Protein AF-G0P1U3-F1 (afdb_monomer_lite)

Radius of gyration: 68.04 Å; chains: 1; bounding box: 128×54×187 Å

Sequence (282 aa):
MSCINCSKKRPCCFKSCTLDKSNVLKEYITNRLEQNERLQEELIMIIDPVESLKLQITEKEDRLIKLRLAIQETKQRKIIKTKEVEKLNSIIKFPVQSKDVFLSQSEYLKNLTEKMEEKKKQLRIVEETLATTRMECFQQVFRIFPIKIHFVTEPNSFEDWVIVNDTDQQQQEQITIRNSRTSENPFTNFKEELAAFSHTFQLVKILIMIFNFSPPKRLPSLRELCIGNGKMTKDSLWINLCDTVIHLCAHVGMPMDKLENSSPYKNLIEMTTFLGSDPANF

pLDDT: mean 73.82, std 17.85, range [34.31, 96.69]

Secondary structure (DSSP, 8-state):
---TTS--SS----HHHHHHHHHHHHHHHHHHHHHHHHHHHHHHHHHHHHHHHHHHHHHHHHHHHHHHHHHHHHHHHHHHHHHHHHHHHHH----THHHHHHHHHHHHHHHHHHHHHHHHHHHHHHHHHHHHHHHHHHHHHHHHS-EEEEE-SS----TTEEES-----SS-EEEEEE----S--S-TTS-HHHHHHHHHHHHHHHHHHHHT---SS-PPPHHHHHS------HHHHHHHHHHHHHHHHHHTT--GGG--SS-HHHHHHHHHHHHHH-GGG-

Foldseek 3Di:
DDDPPDPDPDDDPPPVVVVVVVVVVVVVVVVVVVVVVVVVVVVVVVVVVVVVVVVVVVVVVVVVVVVVVVVVVVVVVVVVVVVVVVVVVVVPPPPPVPVVVVVVVVVVVVVVVVVVVVVVVVVVVVVLVLLVVLLVLLVVLCVQWPKDWDFPPDPDDPVQWQWQDPDPDPGDTTITTGNNDPDDDPPPPPPSNVSVVLSLLVSLVSLCVSLVNDFPDDQDDVVCVVPPPDPDDPVNNQQSLLSRLLVSLVSLPNDNVLRDSNCSSSSVVVSCCVCVVDSVSD

Organism: Caenorhabditis brenneri (NCBI:txid135651)

Structure (mmCIF, N/CA/C/O backbone):
data_AF-G0P1U3-F1
#
_entry.id   AF-G0P1U3-F1
#
loop_
_atom_site.group_PDB
_atom_site.id
_atom_site.type_symbol
_atom_site.label_atom_id
_atom_site.label_alt_id
_atom_site.label_comp_id
_atom_site.label_asym_id
_atom_site.label_entity_id
_atom_site.label_seq_id
_atom_site.pdbx_PDB_ins_code
_atom_site.Cartn_x
_atom_site.Cartn_y
_atom_site.Cartn_z
_atom_site.occupancy
_atom_site.B_iso_or_equiv
_atom_site.auth_seq_id
_atom_site.auth_comp_id
_atom_site.auth_asym_id
_atom_site.auth_atom_id
_atom_site.pdbx_PDB_model_num
ATOM 1 N N . MET A 1 1 ? -77.632 -13.325 120.000 1.00 46.16 1 MET A N 1
ATOM 2 C CA . MET A 1 1 ? -78.531 -14.380 119.486 1.00 46.16 1 MET A CA 1
ATOM 3 C C . MET A 1 1 ? -78.395 -15.624 120.356 1.00 46.16 1 MET A C 1
ATOM 5 O O . MET A 1 1 ? -77.272 -16.024 120.643 1.00 46.16 1 MET A O 1
ATOM 9 N N . SER A 1 2 ? -79.512 -16.160 120.850 1.00 42.84 2 SER A N 1
ATOM 10 C CA . SER A 1 2 ? -79.607 -17.338 121.730 1.00 42.84 2 SER A CA 1
ATOM 11 C C . SER A 1 2 ? -79.656 -18.644 120.929 1.00 42.84 2 SER A C 1
ATOM 13 O O . SER A 1 2 ? -80.229 -18.677 119.846 1.00 42.84 2 SER A O 1
ATOM 15 N N . CYS A 1 3 ? -79.057 -19.716 121.459 1.00 46.31 3 CYS A N 1
ATOM 16 C CA . CYS A 1 3 ? -79.110 -21.055 120.865 1.00 46.31 3 CYS A CA 1
ATOM 17 C C . CYS A 1 3 ? -80.533 -21.632 120.960 1.00 46.31 3 CYS A C 1
ATOM 19 O O . CYS A 1 3 ? -81.113 -21.627 122.045 1.00 46.31 3 CYS A O 1
ATOM 21 N N . ILE A 1 4 ? -81.067 -22.149 119.849 1.00 54.75 4 ILE A N 1
ATOM 22 C CA . ILE A 1 4 ? -82.444 -22.666 119.744 1.00 54.75 4 ILE A CA 1
ATOM 23 C C . ILE A 1 4 ? -82.662 -23.941 120.584 1.00 54.75 4 ILE A C 1
ATOM 25 O O . ILE A 1 4 ? -83.787 -24.210 120.982 1.00 54.75 4 ILE A O 1
ATOM 29 N N . ASN A 1 5 ? -81.603 -24.675 120.952 1.00 53.25 5 ASN A N 1
ATOM 30 C CA . ASN A 1 5 ? -81.723 -25.935 121.702 1.00 53.25 5 ASN A CA 1
ATOM 31 C C . ASN A 1 5 ? -81.405 -25.841 123.207 1.00 53.25 5 ASN A C 1
ATOM 33 O O . ASN A 1 5 ? -81.606 -26.810 123.937 1.00 53.25 5 ASN A O 1
ATOM 37 N N . CYS A 1 6 ? -80.885 -24.713 123.706 1.00 57.72 6 CYS A N 1
ATOM 38 C CA . CYS A 1 6 ? -80.574 -24.551 125.132 1.00 57.72 6 CYS A CA 1
ATOM 39 C C . CYS A 1 6 ? -80.766 -23.086 125.548 1.00 57.72 6 CYS A C 1
ATOM 41 O O . CYS A 1 6 ? -79.898 -22.240 125.324 1.00 57.72 6 CYS A O 1
ATOM 43 N N . SER A 1 7 ? -81.899 -22.781 126.169 1.00 53.78 7 SER A N 1
ATOM 44 C CA . SER A 1 7 ? -82.360 -21.437 126.540 1.00 53.78 7 SER A CA 1
ATOM 45 C C . SER A 1 7 ? -81.557 -20.787 127.691 1.00 53.78 7 SER A C 1
ATOM 47 O O . SER A 1 7 ? -82.121 -20.447 128.728 1.00 53.78 7 SER A O 1
ATOM 49 N N . LYS A 1 8 ? -80.232 -20.600 127.563 1.00 48.59 8 LYS A N 1
ATOM 50 C CA . LYS A 1 8 ? -79.404 -19.828 128.523 1.00 48.59 8 LYS A CA 1
ATOM 51 C C . LYS A 1 8 ? -78.476 -18.817 127.825 1.00 48.59 8 LYS A C 1
ATOM 53 O O . LYS A 1 8 ? -77.863 -19.112 126.806 1.00 48.59 8 LYS A O 1
ATOM 58 N N . LYS A 1 9 ? -78.348 -17.612 128.410 1.00 50.44 9 LYS A N 1
ATOM 59 C CA . LYS A 1 9 ? -77.576 -16.438 127.918 1.00 50.44 9 LYS A CA 1
ATOM 60 C C . LYS A 1 9 ? -76.054 -16.471 128.237 1.00 50.44 9 LYS A C 1
ATOM 62 O O . LYS A 1 9 ? -75.449 -15.427 128.453 1.00 50.44 9 LYS A O 1
ATOM 67 N N . ARG A 1 10 ? -75.409 -17.644 128.278 1.00 53.06 10 ARG A N 1
ATOM 68 C CA . ARG A 1 10 ? -73.938 -17.812 128.447 1.00 53.06 10 ARG A CA 1
ATOM 69 C C . ARG A 1 10 ? -73.415 -18.882 127.464 1.00 53.06 10 ARG A C 1
ATOM 71 O O . ARG A 1 10 ? -74.249 -19.641 126.973 1.00 53.06 10 ARG A O 1
ATOM 78 N N . PRO A 1 11 ? -72.108 -18.930 127.108 1.00 50.22 11 PRO A N 1
ATOM 79 C CA . PRO A 1 11 ? -71.631 -19.733 125.977 1.00 50.22 11 PRO A CA 1
ATOM 80 C C . PRO A 1 11 ? -71.963 -21.217 126.179 1.00 50.22 11 PRO A C 1
ATOM 82 O O . PRO A 1 11 ? -71.577 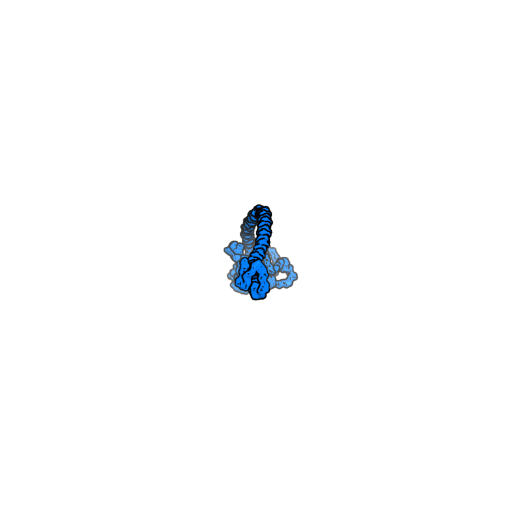-21.825 127.171 1.00 50.22 11 PRO A O 1
ATOM 85 N N . CYS A 1 12 ? -72.753 -21.767 125.257 1.00 52.31 12 CYS A N 1
ATOM 86 C CA . CYS A 1 12 ? -73.246 -23.139 125.303 1.00 52.31 12 CYS A CA 1
ATOM 87 C C . CYS A 1 12 ? -72.185 -24.104 124.749 1.00 52.31 12 CYS A C 1
ATOM 89 O O . CYS A 1 12 ? -71.719 -23.918 123.626 1.00 52.31 12 CYS A O 1
ATOM 91 N N . CYS A 1 13 ? -71.838 -25.136 125.526 1.00 50.94 13 CYS A N 1
ATOM 92 C CA . CYS A 1 13 ? -70.807 -26.138 125.217 1.00 50.94 13 CYS A CA 1
ATOM 93 C C . CYS A 1 13 ? -71.383 -27.469 124.681 1.00 50.94 13 CYS A C 1
ATOM 95 O O . CYS A 1 13 ? -70.746 -28.514 124.808 1.00 50.94 13 CYS A O 1
ATOM 97 N N . PHE A 1 14 ? -72.601 -27.471 124.124 1.00 51.59 14 PHE A N 1
ATOM 98 C CA . PHE A 1 14 ? -73.197 -28.676 123.529 1.00 51.59 14 PHE A CA 1
ATOM 99 C C . PHE A 1 14 ? -72.419 -29.090 122.268 1.00 51.59 14 PHE A C 1
ATOM 101 O O . PHE A 1 14 ? -72.345 -28.307 121.322 1.00 51.59 14 PHE A O 1
ATOM 108 N N . LYS A 1 15 ? -71.877 -30.320 122.240 1.00 51.03 15 LYS A N 1
ATOM 109 C CA . LYS A 1 15 ? -71.014 -30.843 121.155 1.00 51.03 15 LYS A CA 1
ATOM 110 C C . LYS A 1 15 ? -71.609 -30.697 119.749 1.00 51.03 15 LYS A C 1
ATOM 112 O O . LYS A 1 15 ? -70.869 -30.409 118.820 1.00 51.03 15 LYS A O 1
ATOM 117 N N . SER A 1 16 ? -72.921 -30.872 119.586 1.00 53.56 16 SER A N 1
ATOM 118 C CA . SER A 1 16 ? -73.605 -30.704 118.295 1.00 53.56 16 SER A CA 1
ATOM 119 C C . SER A 1 16 ? -73.640 -29.242 117.834 1.00 53.56 16 SER A C 1
ATOM 121 O O . SER A 1 16 ? -73.383 -28.947 116.675 1.00 53.56 16 SER A O 1
ATOM 123 N N . CYS A 1 17 ? -73.850 -28.302 118.757 1.00 53.50 17 CYS A N 1
ATOM 124 C CA . CYS A 1 17 ? -73.957 -26.875 118.451 1.00 53.50 17 CYS A CA 1
ATOM 125 C C . CYS A 1 17 ? -72.588 -26.205 118.192 1.00 53.50 17 CYS A C 1
ATOM 127 O O . CYS A 1 17 ? -72.507 -25.184 117.506 1.00 53.50 17 CYS A O 1
ATOM 129 N N . THR A 1 18 ? -71.496 -26.771 118.721 1.00 54.69 18 THR A N 1
ATOM 130 C CA . THR A 1 18 ? -70.117 -26.401 118.359 1.00 54.69 18 THR A CA 1
ATOM 131 C C . THR A 1 18 ? -69.637 -27.071 117.069 1.00 54.69 18 THR A C 1
ATOM 133 O O . THR A 1 18 ? -68.873 -26.442 116.336 1.00 54.69 18 THR A O 1
ATOM 136 N N . LEU A 1 19 ? -70.107 -28.285 116.746 1.00 57.34 19 LEU A N 1
ATOM 137 C CA . LEU A 1 19 ? -69.823 -28.944 115.463 1.00 57.34 19 LEU A CA 1
ATOM 138 C C . LEU A 1 19 ? -70.424 -28.180 114.277 1.00 57.34 19 LEU A C 1
ATOM 140 O O . LEU A 1 19 ? -69.707 -27.916 113.318 1.00 57.34 19 LEU A O 1
ATOM 144 N N . ASP A 1 20 ? -71.689 -27.758 114.364 1.00 61.03 20 ASP A N 1
ATOM 145 C CA . ASP A 1 20 ? -72.353 -27.031 113.270 1.00 61.03 20 ASP A CA 1
ATOM 146 C C . ASP A 1 20 ? -71.672 -25.686 112.981 1.00 61.03 20 ASP A C 1
ATOM 148 O O . ASP A 1 20 ? -71.410 -25.345 111.830 1.00 61.03 20 ASP A O 1
ATOM 152 N N . LYS A 1 21 ? -71.267 -24.948 114.025 1.00 64.00 21 LYS A N 1
ATOM 153 C CA . LYS A 1 21 ? -70.462 -23.725 113.859 1.00 64.00 21 LYS A CA 1
ATOM 154 C C . LYS A 1 21 ? -69.080 -24.006 113.271 1.00 64.00 21 LYS A C 1
ATOM 156 O O . LYS A 1 21 ? -68.586 -23.197 112.493 1.00 64.00 21 LYS A O 1
ATOM 161 N N . SER A 1 22 ? -68.452 -25.126 113.636 1.00 68.56 22 SER A N 1
ATOM 162 C CA . SER A 1 22 ? -67.159 -25.531 113.076 1.00 68.56 22 SER A CA 1
ATOM 163 C C . SER A 1 22 ? -67.270 -25.919 111.602 1.00 68.56 22 SER A C 1
ATOM 165 O O . SER A 1 22 ? -66.371 -25.585 110.836 1.00 68.56 22 SER A O 1
ATOM 167 N N . ASN A 1 23 ? -68.355 -26.579 111.198 1.00 74.44 23 ASN A N 1
ATOM 168 C CA . ASN A 1 23 ? -68.591 -26.983 109.814 1.00 74.44 23 ASN A CA 1
ATOM 169 C C . ASN A 1 23 ? -68.892 -25.776 108.916 1.00 74.44 23 ASN A C 1
ATOM 171 O O . ASN A 1 23 ? -68.274 -25.655 107.864 1.00 74.44 23 ASN A O 1
ATOM 175 N N . VAL A 1 24 ? -69.717 -24.827 109.373 1.00 76.31 24 VAL A N 1
ATOM 176 C CA . VAL A 1 24 ? -69.967 -23.564 108.648 1.00 76.31 24 VAL A CA 1
ATOM 177 C C . VAL A 1 24 ? -68.687 -22.732 108.508 1.00 76.31 24 VAL A C 1
ATOM 179 O O . VAL A 1 24 ? -68.431 -22.150 107.457 1.00 76.31 24 VAL A O 1
ATOM 182 N N . LEU A 1 25 ? -67.845 -22.688 109.549 1.00 76.44 25 LEU A N 1
ATOM 183 C CA . LEU A 1 25 ? -66.555 -21.997 109.474 1.00 76.44 25 LEU A CA 1
ATOM 184 C C . LEU A 1 25 ? -65.611 -22.675 108.470 1.00 76.44 25 LEU A C 1
ATOM 186 O O . LEU A 1 25 ? -64.936 -21.981 107.717 1.00 76.44 25 LEU A O 1
ATOM 190 N N . LYS A 1 26 ? -65.571 -24.015 108.442 1.00 82.69 26 LYS A N 1
ATOM 191 C CA . LYS A 1 26 ? -64.787 -24.775 107.459 1.00 82.69 26 LYS A CA 1
ATOM 192 C C . LYS A 1 26 ? -65.257 -24.489 106.038 1.00 82.69 26 LYS A C 1
ATOM 194 O O . LYS A 1 26 ? -64.424 -24.166 105.210 1.00 82.69 26 LYS A O 1
ATOM 199 N N . GLU A 1 27 ? -66.560 -24.527 105.783 1.00 83.69 27 GLU A N 1
ATOM 200 C CA . GLU A 1 27 ? -67.134 -24.251 104.462 1.00 83.69 27 GLU A CA 1
ATOM 201 C C . GLU A 1 27 ? -66.855 -22.810 103.999 1.00 83.69 27 GLU A C 1
ATOM 203 O O . GLU A 1 27 ? -66.461 -22.592 102.856 1.00 83.69 27 GLU A O 1
ATOM 208 N N . TYR A 1 28 ? -66.944 -21.825 104.902 1.00 83.88 28 TYR A N 1
ATOM 209 C CA . TYR A 1 28 ? -66.538 -20.443 104.616 1.00 83.88 28 TYR A CA 1
ATOM 210 C C . TYR A 1 28 ? -65.042 -20.326 104.287 1.00 83.88 28 TYR A C 1
ATOM 212 O O . TYR A 1 28 ? -64.673 -19.617 103.351 1.00 83.88 28 TYR A O 1
ATOM 220 N N . ILE A 1 29 ? -64.179 -21.014 105.045 1.00 86.12 29 ILE A N 1
ATOM 221 C CA . ILE A 1 29 ? -62.732 -21.042 104.792 1.00 86.12 29 ILE A CA 1
ATOM 222 C C . ILE A 1 29 ? -62.444 -21.694 103.436 1.00 86.12 29 ILE A C 1
ATOM 224 O O . ILE A 1 29 ? -61.687 -21.125 102.658 1.00 86.12 29 ILE A O 1
ATOM 228 N N . THR A 1 30 ? -63.070 -22.830 103.122 1.00 88.50 30 THR A N 1
ATOM 229 C CA . THR A 1 30 ? -62.905 -23.522 101.837 1.00 88.50 30 THR A CA 1
ATOM 230 C C . THR A 1 30 ? -63.339 -22.638 100.673 1.00 88.50 30 THR A C 1
ATOM 232 O O . THR A 1 30 ? -62.566 -22.435 99.746 1.00 88.50 30 THR A O 1
ATOM 235 N N . ASN A 1 31 ? -64.512 -22.008 100.760 1.00 89.25 31 ASN A N 1
ATOM 236 C CA . ASN A 1 31 ? -65.004 -21.117 99.708 1.00 89.25 31 ASN A CA 1
ATOM 237 C C . ASN A 1 31 ? -64.096 -19.878 99.531 1.00 89.25 31 ASN A C 1
ATOM 239 O O . ASN A 1 31 ? -63.848 -19.424 98.417 1.00 89.25 31 ASN A O 1
ATOM 243 N N . ARG A 1 32 ? -63.519 -19.352 100.623 1.00 90.06 32 ARG A N 1
ATOM 244 C CA . ARG A 1 32 ? -62.502 -18.286 100.563 1.00 90.06 32 ARG A CA 1
ATOM 245 C C . ARG A 1 32 ? -61.200 -18.736 99.902 1.00 90.06 32 ARG A C 1
ATOM 247 O O . ARG A 1 32 ? -60.593 -17.932 99.200 1.00 90.06 32 ARG A O 1
ATOM 254 N N . LEU A 1 33 ? -60.761 -19.969 100.147 1.00 91.19 33 LEU A N 1
ATOM 255 C CA . LEU A 1 33 ? -59.570 -20.533 99.511 1.00 91.19 33 LEU A CA 1
ATOM 256 C C . LEU A 1 33 ? -59.800 -20.727 98.010 1.00 91.19 33 LEU A C 1
ATOM 258 O O . LEU A 1 33 ? -59.004 -20.227 97.225 1.00 91.19 33 LEU A O 1
ATOM 262 N N . GLU A 1 34 ? -60.934 -21.309 97.619 1.00 91.69 34 GLU A N 1
ATOM 263 C CA . GLU A 1 34 ? -61.310 -21.480 96.208 1.00 91.69 34 GLU A CA 1
ATOM 264 C C . GLU A 1 34 ? -61.425 -20.135 95.471 1.00 91.69 34 GLU A C 1
ATOM 266 O O . GLU A 1 34 ? -60.982 -20.002 94.332 1.00 91.69 34 GLU A O 1
ATOM 271 N N . GLN A 1 35 ? -61.986 -19.102 96.112 1.00 91.62 35 GLN A N 1
ATOM 272 C CA . GLN A 1 35 ? -62.021 -17.754 95.534 1.00 91.62 35 GLN A CA 1
ATOM 273 C C . GLN A 1 35 ? -60.625 -17.145 95.372 1.00 91.62 35 GLN A C 1
ATOM 275 O O . GLN A 1 35 ? -60.363 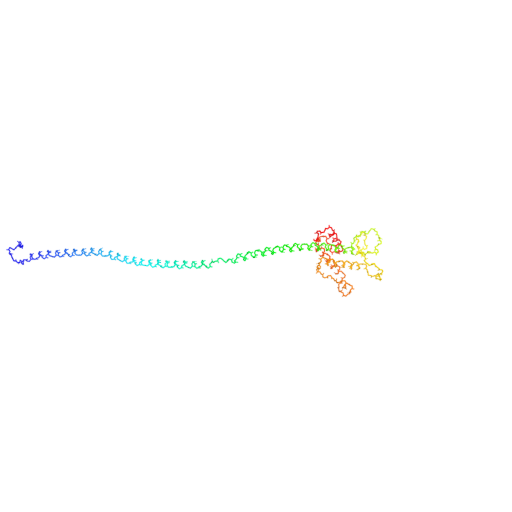-16.494 94.363 1.00 91.62 35 GLN A O 1
ATOM 280 N N . ASN A 1 36 ? -59.730 -17.340 96.343 1.00 91.56 36 ASN A N 1
ATOM 281 C CA . ASN A 1 36 ? -58.357 -16.848 96.244 1.00 91.56 36 ASN A CA 1
ATOM 282 C C . ASN A 1 36 ? -57.573 -17.566 95.137 1.00 91.56 36 ASN A C 1
ATOM 284 O O . ASN A 1 36 ? -56.819 -16.904 94.431 1.00 91.56 36 ASN A O 1
ATOM 288 N N . GLU A 1 37 ? -57.767 -18.875 94.960 1.00 92.62 37 GLU A N 1
ATOM 289 C CA . GLU A 1 37 ? -57.151 -19.645 93.870 1.00 92.62 37 GLU A CA 1
ATOM 290 C C . GLU A 1 37 ? -57.632 -19.152 92.500 1.00 92.62 37 GLU A C 1
ATOM 292 O O . GLU A 1 37 ? -56.809 -18.840 91.643 1.00 92.62 37 GLU A O 1
ATOM 297 N N . ARG A 1 38 ? -58.945 -18.941 92.317 1.00 92.44 38 ARG A N 1
ATOM 298 C CA . ARG A 1 38 ? -59.484 -18.365 91.068 1.00 92.44 38 ARG A CA 1
ATOM 299 C C . ARG A 1 38 ? -58.920 -16.977 90.773 1.00 92.44 38 ARG A C 1
ATOM 301 O O . ARG A 1 38 ? -58.538 -16.695 89.644 1.00 92.44 38 ARG A O 1
ATOM 308 N N . LEU A 1 39 ? -58.839 -16.111 91.785 1.00 91.94 39 LEU A N 1
ATOM 309 C CA . LEU A 1 39 ? -58.255 -14.775 91.624 1.00 91.94 39 LEU A CA 1
ATOM 310 C C . LEU A 1 39 ? -56.755 -14.836 91.303 1.00 91.94 39 LEU A C 1
ATOM 312 O O . LEU A 1 39 ? -56.257 -13.992 90.561 1.00 91.94 39 LEU A O 1
ATOM 316 N N . GLN A 1 40 ? -56.026 -15.818 91.840 1.00 91.56 40 GLN A N 1
ATOM 317 C CA . GLN A 1 40 ? -54.629 -16.050 91.472 1.00 91.56 40 GLN A CA 1
ATOM 318 C C . GLN A 1 40 ? -54.497 -16.503 90.017 1.00 91.56 40 GLN A C 1
ATOM 320 O O . GLN A 1 40 ? -53.641 -15.979 89.309 1.00 91.56 40 GLN A O 1
ATOM 325 N N . GLU A 1 41 ? -55.355 -17.408 89.549 1.00 92.06 41 GLU A N 1
ATOM 326 C CA . GLU A 1 41 ? -55.382 -17.832 88.145 1.00 92.06 41 GLU A CA 1
ATOM 327 C C . GLU A 1 41 ? -55.718 -16.666 87.203 1.00 92.06 41 GLU A C 1
ATOM 329 O O . GLU A 1 41 ? -55.031 -16.465 86.203 1.00 92.06 41 GLU A O 1
ATOM 334 N N . GLU A 1 42 ? -56.711 -15.839 87.544 1.00 91.12 42 GLU A N 1
ATOM 335 C CA . GLU A 1 42 ? -57.053 -14.632 86.778 1.00 91.12 42 GLU A CA 1
ATOM 336 C C . GLU A 1 42 ? -55.894 -13.626 86.735 1.00 91.12 42 GLU A C 1
ATOM 338 O O . GLU A 1 42 ? -55.616 -13.047 85.683 1.00 91.12 42 GLU A O 1
ATOM 343 N N . LEU A 1 43 ? -55.176 -13.440 87.849 1.00 91.00 43 LEU A N 1
ATOM 344 C CA . LEU A 1 43 ? -53.981 -12.595 87.887 1.00 91.00 43 LEU A CA 1
ATOM 345 C C . LEU A 1 43 ? -52.867 -13.145 86.993 1.00 91.00 43 LEU A C 1
ATOM 347 O O . LEU A 1 43 ? -52.262 -12.372 86.251 1.00 91.00 43 LEU A O 1
ATOM 351 N N . ILE A 1 44 ? -52.617 -14.456 87.015 1.00 91.81 44 ILE A N 1
ATOM 352 C CA . ILE A 1 44 ? -51.613 -15.101 86.156 1.00 91.81 44 ILE A CA 1
ATOM 353 C C . ILE A 1 44 ? -51.981 -14.923 84.677 1.00 91.81 44 ILE A C 1
ATOM 355 O O . ILE A 1 44 ? -51.137 -14.508 83.883 1.00 91.81 44 ILE A O 1
ATOM 359 N N . MET A 1 45 ? -53.258 -15.107 84.318 1.00 89.62 45 MET A N 1
ATOM 360 C CA . MET A 1 45 ? -53.738 -14.887 82.947 1.00 89.62 45 MET A CA 1
ATOM 361 C C . MET A 1 45 ? -53.542 -13.448 82.448 1.00 89.62 45 MET A C 1
ATOM 363 O O . MET A 1 45 ? -53.499 -13.228 81.238 1.00 89.62 45 MET A O 1
ATOM 367 N N . ILE A 1 46 ? -53.425 -12.465 83.344 1.00 91.94 46 ILE A N 1
ATOM 368 C CA . ILE A 1 46 ? -53.141 -11.067 82.991 1.00 91.94 46 ILE A CA 1
ATOM 369 C C . ILE A 1 46 ? -51.632 -10.791 82.971 1.00 91.94 46 ILE A C 1
ATOM 371 O O . ILE A 1 46 ? -51.158 -10.042 82.114 1.00 91.94 46 ILE A O 1
ATOM 375 N N . ILE A 1 47 ? -50.868 -11.376 83.895 1.00 93.00 47 ILE A N 1
ATOM 376 C CA . ILE A 1 47 ? -49.426 -11.138 84.028 1.00 93.00 47 ILE A CA 1
ATOM 377 C C . ILE A 1 47 ? -48.660 -11.702 82.826 1.00 93.00 47 ILE A C 1
ATOM 379 O O . ILE A 1 47 ? -47.876 -10.961 82.229 1.00 93.00 47 ILE A O 1
ATOM 383 N N . ASP A 1 48 ? -48.931 -12.941 82.408 1.00 90.19 48 ASP A N 1
ATOM 384 C CA . ASP A 1 48 ? -48.167 -13.600 81.337 1.00 90.19 48 ASP A CA 1
ATOM 385 C C . ASP A 1 48 ? -48.227 -12.835 79.993 1.00 90.19 48 ASP A C 1
ATOM 387 O O . ASP A 1 48 ? -47.175 -12.579 79.388 1.00 90.19 48 ASP A O 1
ATOM 391 N N . PRO A 1 49 ? -49.403 -12.370 79.510 1.00 93.88 49 PRO A N 1
ATOM 392 C CA . PRO A 1 49 ? -49.469 -11.535 78.312 1.00 93.88 49 PRO A CA 1
ATOM 393 C C . PRO A 1 49 ? -48.755 -10.192 78.477 1.00 93.88 49 PRO A C 1
ATOM 395 O O . PRO A 1 49 ? -48.147 -9.702 77.525 1.00 93.88 49 PRO A O 1
ATOM 398 N N . VAL A 1 50 ? -48.807 -9.584 79.667 1.00 94.06 50 VAL A N 1
ATOM 399 C CA . VAL A 1 50 ? -48.145 -8.299 79.937 1.00 94.06 50 VAL A CA 1
ATOM 400 C C . VAL A 1 50 ? -46.625 -8.454 79.921 1.00 94.06 50 VAL A C 1
ATOM 402 O O . VAL A 1 50 ? -45.935 -7.607 79.352 1.00 94.06 50 VAL A O 1
ATOM 405 N N . GLU A 1 51 ? -46.086 -9.525 80.498 1.00 92.50 51 GLU A N 1
ATOM 406 C CA . GLU A 1 51 ? -44.653 -9.823 80.447 1.00 92.50 51 GLU A CA 1
ATOM 407 C C . GLU A 1 51 ? -44.190 -10.150 79.023 1.00 92.50 51 GLU A C 1
ATOM 409 O O . GLU A 1 51 ? -43.172 -9.617 78.570 1.00 92.50 51 GLU A O 1
ATOM 414 N N . SER A 1 52 ? -44.985 -10.915 78.267 1.00 94.25 52 SER A N 1
ATOM 415 C CA . SER A 1 52 ? -44.731 -11.167 76.844 1.00 94.25 52 SER A CA 1
ATOM 416 C C . SER A 1 52 ? -44.706 -9.871 76.024 1.00 94.25 52 SER A C 1
ATOM 418 O O . SER A 1 52 ? -43.797 -9.654 75.218 1.00 94.25 52 SER A O 1
ATOM 420 N N . LEU A 1 53 ? -45.661 -8.963 76.256 1.00 94.38 53 LEU A N 1
ATOM 421 C CA . LEU A 1 53 ? -45.704 -7.659 75.591 1.00 94.38 53 LEU A CA 1
ATOM 422 C C . LEU A 1 53 ? -44.503 -6.785 75.963 1.00 94.38 53 LEU A C 1
ATOM 424 O O . LEU A 1 53 ? -43.933 -6.145 75.081 1.00 94.38 53 LEU A O 1
ATOM 428 N N . LYS A 1 54 ? -44.075 -6.777 77.232 1.00 95.25 54 LYS A N 1
ATOM 42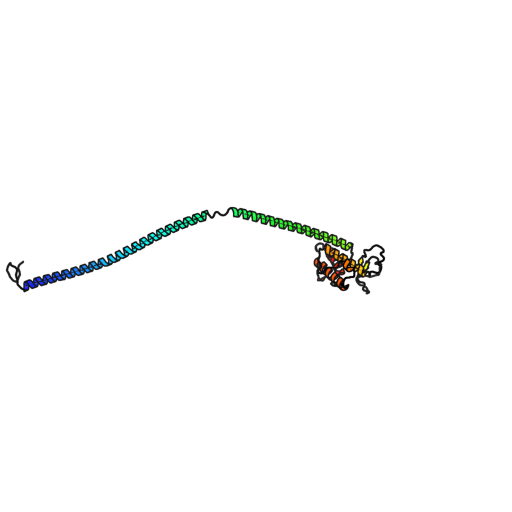9 C CA . LYS A 1 54 ? -42.861 -6.060 77.658 1.00 95.25 54 LYS A CA 1
ATOM 430 C C . LYS A 1 54 ? -41.626 -6.563 76.914 1.00 95.25 54 LYS A C 1
ATOM 432 O O . LYS A 1 54 ? -40.864 -5.744 76.404 1.00 95.25 54 LYS A O 1
ATOM 437 N N . LEU A 1 55 ? -41.463 -7.882 76.791 1.00 95.19 55 LEU A N 1
ATOM 438 C CA . LEU A 1 55 ? -40.350 -8.467 76.043 1.00 95.19 55 LEU A CA 1
ATOM 439 C C . LEU A 1 55 ? -40.384 -8.026 74.570 1.00 95.19 55 LEU A C 1
ATOM 441 O O . LEU A 1 55 ? -39.386 -7.541 74.036 1.00 95.19 55 LEU A O 1
ATOM 445 N N . GLN A 1 56 ? -41.552 -8.090 73.927 1.00 95.06 56 GLN A N 1
ATOM 446 C CA . GLN A 1 56 ? -41.709 -7.632 72.545 1.00 95.06 56 GLN A CA 1
ATOM 447 C C . GLN A 1 56 ? -41.398 -6.140 72.380 1.00 95.06 56 GLN A C 1
ATOM 449 O O . GLN A 1 56 ? -40.762 -5.761 71.397 1.00 95.06 56 GLN A O 1
ATOM 454 N N . ILE A 1 57 ? -41.809 -5.293 73.328 1.00 95.75 57 ILE A N 1
ATOM 455 C CA . ILE A 1 57 ? -41.479 -3.863 73.322 1.00 95.75 57 ILE A CA 1
ATOM 456 C C . ILE A 1 57 ? -39.961 -3.682 73.379 1.00 95.75 57 ILE A C 1
ATOM 458 O O . ILE A 1 57 ? -39.414 -3.009 72.507 1.00 95.75 57 ILE A O 1
ATOM 462 N N . THR A 1 58 ? -39.272 -4.354 74.306 1.00 95.50 58 THR A N 1
ATOM 463 C CA . THR A 1 58 ? -37.807 -4.248 74.418 1.00 95.50 58 THR A CA 1
ATOM 464 C C . THR A 1 58 ? -37.082 -4.710 73.151 1.00 95.50 58 THR A C 1
ATOM 466 O O . THR A 1 58 ? -36.196 -4.017 72.654 1.00 95.50 58 THR A O 1
ATOM 469 N N . GLU A 1 59 ? -37.516 -5.812 72.526 1.00 95.94 59 GLU A N 1
ATOM 470 C CA . GLU A 1 59 ? -36.941 -6.256 71.253 1.00 95.94 59 GLU A CA 1
ATOM 471 C C . GLU A 1 59 ? -37.155 -5.242 70.122 1.00 95.94 59 GLU A C 1
ATOM 473 O O . GLU A 1 59 ? -36.300 -5.072 69.245 1.00 95.94 59 GLU A O 1
ATOM 478 N N . LYS A 1 60 ? -38.3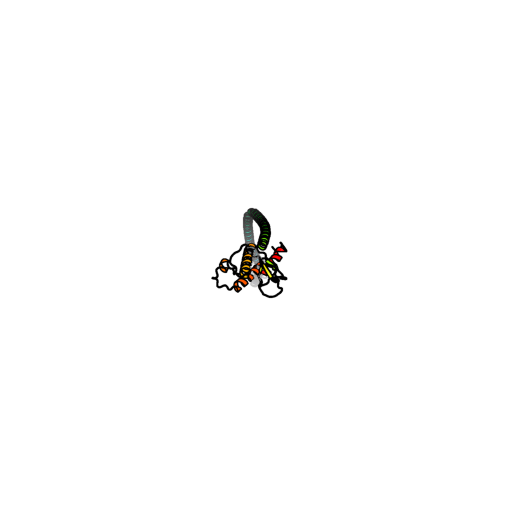24 -4.597 70.086 1.00 96.06 60 LYS A N 1
ATOM 479 C CA . LYS A 1 60 ? -38.647 -3.593 69.067 1.00 96.06 60 LYS A CA 1
ATOM 480 C C . LYS A 1 60 ? -37.841 -2.316 69.284 1.00 96.06 60 LYS A C 1
ATOM 482 O O . LYS A 1 60 ? -37.379 -1.746 68.296 1.00 96.06 60 LYS A O 1
ATOM 487 N N . GLU A 1 61 ? -37.625 -1.907 70.530 1.00 96.38 61 GLU A N 1
ATOM 488 C CA . GLU A 1 61 ? -36.762 -0.780 70.888 1.00 96.38 61 GLU A CA 1
ATOM 489 C C . GLU A 1 61 ? -35.311 -1.029 70.460 1.00 96.38 61 GLU A C 1
ATOM 491 O O . GLU A 1 61 ? -34.729 -0.195 69.759 1.00 96.38 61 GLU A O 1
ATOM 496 N N . ASP A 1 62 ? -34.767 -2.215 70.739 1.00 96.19 62 ASP A N 1
ATOM 497 C CA . ASP A 1 62 ? -33.421 -2.604 70.304 1.00 96.19 62 ASP A CA 1
ATOM 498 C C . ASP A 1 62 ? -33.273 -2.596 68.777 1.00 96.19 62 ASP A C 1
ATOM 500 O O . ASP A 1 62 ? -32.290 -2.084 68.223 1.00 96.19 62 ASP A O 1
ATOM 504 N N . ARG A 1 63 ? -34.265 -3.136 68.054 1.00 96.50 63 ARG A N 1
ATOM 505 C CA . ARG A 1 63 ? -34.281 -3.096 66.580 1.00 96.50 63 ARG A CA 1
ATOM 506 C C . ARG A 1 63 ? -34.334 -1.660 66.064 1.00 96.50 63 ARG A C 1
ATOM 508 O O . ARG A 1 63 ? -33.663 -1.335 65.084 1.00 96.50 63 ARG A O 1
ATOM 515 N N . LEU A 1 64 ? -35.101 -0.795 66.720 1.00 96.50 64 LEU A N 1
ATOM 516 C CA . LEU A 1 64 ? -35.243 0.606 66.343 1.00 96.50 64 LEU A CA 1
ATOM 517 C C . LEU A 1 64 ? -33.942 1.392 66.565 1.00 96.50 64 LEU A C 1
ATOM 519 O O . LEU A 1 64 ? -33.564 2.189 65.704 1.00 96.50 64 LEU A O 1
ATOM 523 N N . ILE A 1 65 ? -33.210 1.124 67.649 1.00 96.31 65 ILE A N 1
ATOM 524 C CA . ILE A 1 65 ? -31.876 1.697 67.891 1.00 96.31 65 ILE A CA 1
ATOM 525 C C . ILE A 1 65 ? -30.900 1.270 66.786 1.00 96.31 65 ILE A C 1
ATOM 527 O O . ILE A 1 65 ? -30.245 2.124 66.182 1.00 96.31 65 ILE A O 1
ATOM 531 N N . LYS A 1 66 ? -30.854 -0.026 66.445 1.00 96.25 66 LYS A N 1
ATOM 532 C CA . LYS A 1 66 ? -29.993 -0.545 65.363 1.00 96.25 66 LYS A CA 1
ATOM 533 C C . LYS A 1 66 ? -30.305 0.103 64.011 1.00 96.25 66 LYS A C 1
ATOM 535 O O . LYS A 1 66 ? -29.390 0.494 63.288 1.00 96.25 66 LYS A O 1
ATOM 540 N N . LEU A 1 67 ? -31.587 0.275 63.683 1.00 96.69 67 LEU A N 1
ATOM 541 C CA . LEU A 1 67 ? -32.005 0.948 62.450 1.00 96.69 67 LEU A CA 1
ATOM 542 C C . LEU A 1 67 ? -31.591 2.423 62.423 1.00 96.69 67 LEU A C 1
ATOM 544 O O . LEU A 1 67 ? -31.130 2.910 61.390 1.00 96.69 67 LEU A O 1
ATOM 548 N N . ARG A 1 68 ? -31.704 3.139 63.549 1.00 95.81 68 ARG A N 1
ATOM 549 C CA . ARG A 1 68 ? -31.255 4.538 63.645 1.00 95.81 68 ARG A CA 1
ATOM 550 C C . ARG A 1 68 ? -29.752 4.672 63.397 1.00 95.81 68 ARG A C 1
ATOM 552 O O . ARG A 1 68 ? -29.355 5.556 62.637 1.00 95.81 68 ARG A O 1
ATOM 559 N N . LEU A 1 69 ? -28.941 3.773 63.959 1.00 96.56 69 LEU A N 1
ATOM 560 C CA . LEU A 1 69 ? -27.495 3.739 63.714 1.00 96.56 69 LEU A CA 1
ATOM 561 C C . LEU A 1 69 ? -27.177 3.475 62.233 1.00 96.56 69 LEU A C 1
ATOM 563 O O . LEU A 1 69 ? -26.425 4.235 61.624 1.00 96.56 69 LEU A O 1
ATOM 567 N N . ALA A 1 70 ? -27.828 2.488 61.608 1.00 95.50 70 ALA A N 1
ATOM 568 C CA . ALA A 1 70 ? -27.635 2.188 60.185 1.00 95.50 70 ALA A CA 1
ATOM 569 C C . ALA A 1 70 ? -28.015 3.370 59.263 1.00 95.50 70 ALA A C 1
ATOM 571 O O . ALA A 1 70 ? -27.331 3.659 58.274 1.00 95.50 70 ALA A O 1
ATOM 572 N N . ILE A 1 71 ? -29.083 4.107 59.591 1.00 96.38 71 ILE A N 1
ATOM 573 C CA . ILE A 1 71 ? -29.476 5.325 58.863 1.00 96.38 71 ILE A CA 1
ATOM 574 C C . ILE A 1 71 ? -28.408 6.421 59.003 1.00 96.38 71 ILE A C 1
ATOM 576 O O . ILE A 1 71 ? -28.117 7.139 58.045 1.00 96.38 71 ILE A O 1
ATOM 580 N N . GLN A 1 72 ? -27.808 6.571 60.182 1.00 95.56 72 GLN A N 1
ATOM 581 C CA . GLN A 1 72 ? -26.757 7.562 60.399 1.00 95.56 72 GLN A CA 1
ATOM 582 C C . GLN A 1 72 ? -25.480 7.218 59.620 1.00 95.56 72 GLN A C 1
ATOM 584 O O . GLN A 1 72 ? -24.924 8.090 58.947 1.00 95.56 72 GLN A O 1
ATOM 589 N N . GLU A 1 73 ? -25.063 5.951 59.625 1.00 95.94 73 GLU A N 1
ATOM 590 C CA . GLU A 1 73 ? -23.908 5.490 58.847 1.00 95.94 73 GLU A CA 1
ATOM 591 C C . GLU A 1 73 ? -24.108 5.687 57.340 1.00 95.94 73 GLU A C 1
ATOM 593 O O . GLU A 1 73 ? -23.222 6.181 56.640 1.00 95.94 73 GLU A O 1
ATOM 598 N N . THR A 1 74 ? -25.287 5.341 56.818 1.00 95.12 74 THR A N 1
ATOM 599 C CA . THR A 1 74 ? -25.595 5.512 55.388 1.00 95.12 74 THR A CA 1
ATOM 600 C C . THR A 1 74 ? -25.606 6.984 54.975 1.00 95.12 74 THR A C 1
ATOM 602 O O . THR A 1 74 ? -25.073 7.322 53.914 1.00 95.12 74 THR A O 1
ATOM 605 N N . LYS A 1 75 ? -26.114 7.884 55.829 1.00 96.12 75 LYS A N 1
ATOM 606 C CA . LYS A 1 75 ? -26.018 9.338 55.611 1.00 96.12 75 LYS A CA 1
ATOM 607 C C . LYS A 1 75 ? -24.565 9.813 55.558 1.00 96.12 75 L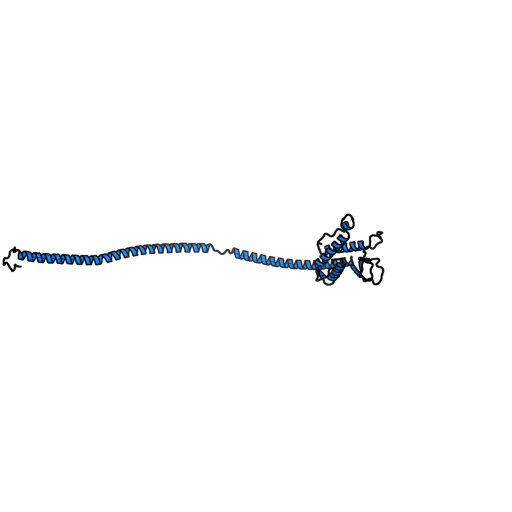YS A C 1
ATOM 609 O O . LYS A 1 75 ? -24.214 10.561 54.647 1.00 96.12 75 LYS A O 1
ATOM 614 N N . GLN A 1 76 ? -23.712 9.356 56.475 1.00 94.81 76 GLN A N 1
ATOM 615 C CA . GLN A 1 76 ? -22.289 9.714 56.473 1.00 94.81 76 GLN A CA 1
ATOM 616 C C . GLN A 1 76 ? -21.568 9.207 55.217 1.00 94.81 76 GLN A C 1
ATOM 618 O O . GLN A 1 76 ? -20.865 9.979 54.565 1.00 94.81 76 GLN A O 1
ATOM 623 N N . ARG A 1 77 ? -21.805 7.952 54.807 1.00 94.44 77 ARG A N 1
ATOM 624 C CA . ARG A 1 77 ? -21.236 7.398 53.563 1.00 94.44 77 ARG A CA 1
ATOM 625 C C . ARG A 1 77 ? -21.666 8.191 52.334 1.00 94.44 77 ARG A C 1
ATOM 627 O O . ARG A 1 77 ? -20.840 8.432 51.456 1.00 94.44 77 ARG A O 1
ATOM 634 N N . LYS A 1 78 ? -22.933 8.619 52.273 1.00 95.31 78 LYS A N 1
ATOM 635 C CA . LYS A 1 78 ? -23.426 9.471 51.183 1.00 95.31 78 LYS A CA 1
ATOM 636 C C . LYS A 1 78 ? -22.631 10.773 51.122 1.00 95.31 78 LYS A C 1
ATOM 638 O O . LYS A 1 78 ? -22.105 11.083 50.066 1.00 95.31 78 LYS A O 1
ATOM 643 N N . ILE A 1 79 ? -22.474 11.473 52.249 1.00 94.88 79 ILE A N 1
ATOM 644 C CA . ILE A 1 79 ? -21.724 12.740 52.319 1.00 94.88 79 ILE A CA 1
ATOM 645 C C . ILE A 1 79 ? -20.275 12.569 51.841 1.00 94.88 79 ILE A C 1
ATOM 647 O O . ILE A 1 79 ? -19.782 13.407 51.089 1.00 94.88 79 ILE A O 1
ATOM 651 N N . ILE A 1 80 ? -19.595 11.493 52.251 1.00 94.19 80 ILE A N 1
ATOM 652 C CA . ILE A 1 80 ? -18.209 11.217 51.836 1.00 94.19 80 ILE A CA 1
ATOM 653 C C . ILE A 1 80 ? -18.130 11.013 50.319 1.00 94.19 80 ILE A C 1
ATOM 655 O O . ILE A 1 80 ? -17.332 11.677 49.659 1.00 94.19 80 ILE A O 1
ATOM 659 N N . LYS A 1 81 ? -19.002 10.167 49.756 1.00 93.94 81 LYS A N 1
ATOM 660 C CA . LYS A 1 81 ? -19.027 9.903 48.310 1.00 93.94 81 LYS A CA 1
ATOM 661 C C . LYS A 1 81 ? -19.340 11.153 47.492 1.00 93.94 81 LYS A C 1
ATOM 663 O O . LYS A 1 81 ? -18.715 11.364 46.459 1.00 93.94 81 LYS A O 1
ATOM 668 N N . THR A 1 82 ? -20.262 12.007 47.947 1.00 93.56 82 THR A N 1
ATOM 669 C CA . THR A 1 82 ? -20.562 13.260 47.235 1.00 93.56 82 THR A CA 1
ATOM 670 C C . THR A 1 82 ? -19.331 14.166 47.170 1.00 93.56 82 THR A C 1
ATOM 672 O O . THR A 1 82 ? -19.009 14.680 46.103 1.00 93.56 82 THR A O 1
ATOM 675 N N . LYS A 1 83 ? -18.580 14.288 48.275 1.00 92.19 83 LYS A N 1
ATOM 676 C CA . LYS A 1 83 ? -17.334 15.073 48.314 1.00 92.19 83 LYS A CA 1
ATOM 677 C C . LYS A 1 83 ? -16.243 14.502 47.404 1.00 92.19 83 LYS A C 1
ATOM 679 O O . LYS A 1 83 ? -15.473 15.264 46.829 1.00 92.19 83 LYS A O 1
ATOM 684 N N . GLU A 1 84 ? -16.138 13.181 47.279 1.00 88.62 84 GLU A N 1
ATOM 685 C CA . GLU A 1 84 ? -15.194 12.551 46.343 1.00 88.62 84 GLU A CA 1
ATOM 686 C C . GLU A 1 84 ? -15.556 12.838 44.886 1.00 88.62 84 GLU A C 1
ATOM 688 O O . GLU A 1 84 ? -14.679 13.195 44.102 1.00 88.62 84 GLU A O 1
ATOM 693 N N . VAL A 1 85 ? -16.840 12.750 44.533 1.00 87.62 85 VAL A N 1
ATOM 694 C CA . VAL A 1 85 ? -17.316 13.082 43.183 1.00 87.62 85 VAL A CA 1
ATOM 695 C C . VAL A 1 85 ? -17.034 14.547 42.847 1.00 87.62 85 VAL A C 1
ATOM 697 O O . VAL A 1 85 ? -16.535 14.838 41.764 1.00 87.62 85 VAL A O 1
ATOM 700 N N . GLU A 1 86 ? -17.277 15.473 43.777 1.00 87.44 86 GLU A N 1
ATOM 701 C CA . GLU A 1 86 ? -16.949 16.894 43.593 1.00 87.44 86 GLU A CA 1
ATOM 702 C C . GLU A 1 86 ? -15.445 17.116 43.367 1.00 87.44 86 GLU A C 1
ATOM 704 O O . GLU A 1 86 ? -15.056 17.856 42.460 1.00 87.44 86 GLU A O 1
ATOM 709 N N . LYS A 1 87 ? -14.586 16.423 44.128 1.00 86.19 87 LYS A N 1
ATOM 710 C CA . LYS A 1 87 ? -13.130 16.463 43.924 1.00 86.19 87 LYS A CA 1
ATOM 711 C C . LYS A 1 87 ? -12.736 15.936 42.546 1.00 86.19 87 LYS A C 1
ATOM 713 O O . LYS A 1 87 ? -11.981 16.606 41.847 1.00 86.19 87 LYS A O 1
ATOM 718 N N . LEU A 1 88 ? -13.257 14.782 42.134 1.00 80.88 88 LEU A N 1
ATOM 719 C CA . LEU A 1 88 ? -12.959 14.198 40.822 1.00 80.88 88 LEU A CA 1
ATOM 720 C C . LEU A 1 88 ? -13.415 15.114 39.681 1.00 80.88 88 LEU A C 1
ATOM 722 O O . LEU A 1 88 ? -12.643 15.373 38.760 1.00 80.88 88 LEU A O 1
ATOM 726 N N . ASN A 1 89 ? -14.609 15.695 39.783 1.00 75.94 89 ASN A N 1
ATOM 727 C CA . ASN A 1 89 ? -15.117 16.642 38.791 1.00 75.94 89 ASN A CA 1
ATOM 728 C C . ASN A 1 89 ? -14.259 17.914 38.699 1.00 75.94 89 ASN A C 1
ATOM 730 O O . ASN A 1 89 ? -14.120 18.476 37.617 1.00 75.94 89 ASN A O 1
ATOM 734 N N . SER A 1 90 ? -13.637 18.355 39.798 1.00 74.25 90 SER A N 1
ATOM 735 C CA . SER A 1 90 ? -12.711 19.499 39.770 1.00 74.25 90 SER A CA 1
ATOM 736 C C . SER A 1 90 ? -11.365 19.192 39.092 1.00 74.25 90 SER A C 1
ATOM 738 O O . SER A 1 90 ? -10.718 20.104 38.572 1.00 74.25 90 SER A O 1
ATOM 740 N N . ILE A 1 91 ? -10.960 17.917 39.072 1.00 69.62 91 ILE A N 1
ATOM 741 C CA . ILE A 1 91 ? -9.719 17.434 38.446 1.00 69.62 91 ILE A CA 1
ATOM 742 C C . ILE A 1 91 ? -9.921 17.211 36.941 1.00 69.62 91 ILE A C 1
ATOM 744 O O . ILE A 1 91 ? -9.011 17.473 36.156 1.00 69.62 91 ILE A O 1
ATOM 748 N N . ILE A 1 92 ? -11.119 16.794 36.515 1.00 62.12 92 ILE A N 1
ATOM 749 C CA . ILE A 1 92 ? -11.474 16.623 35.098 1.00 62.12 92 ILE A CA 1
ATOM 750 C C . ILE A 1 92 ? -11.787 17.998 34.480 1.00 62.12 92 ILE A C 1
ATOM 752 O O . ILE A 1 92 ? -12.908 18.314 34.092 1.00 62.12 92 ILE A O 1
ATOM 756 N N . LYS A 1 93 ? -10.768 18.849 34.359 1.00 59.38 93 LYS A N 1
ATOM 757 C CA . LYS A 1 93 ? -10.763 19.895 33.335 1.00 59.38 93 LYS A CA 1
ATOM 758 C C . LYS A 1 93 ? -10.280 19.225 32.057 1.00 59.38 93 LYS A C 1
ATOM 760 O O . LYS A 1 93 ? -9.139 18.775 32.006 1.00 59.38 93 LYS A O 1
ATOM 765 N N . PHE A 1 94 ? -11.144 19.120 31.045 1.00 55.94 94 PHE A N 1
ATOM 766 C CA . PHE A 1 94 ? -10.728 18.683 29.710 1.00 55.94 94 PHE A CA 1
ATOM 767 C C . PHE A 1 94 ? -9.445 19.433 29.325 1.00 55.94 94 PHE A C 1
ATOM 769 O O . PHE A 1 94 ? -9.429 20.664 29.425 1.00 55.94 94 PHE A O 1
ATOM 776 N N . PRO A 1 95 ? -8.366 18.738 28.927 1.00 56.22 95 PRO A N 1
ATOM 777 C CA . PRO A 1 95 ? -7.126 19.409 28.594 1.00 56.22 95 PRO A CA 1
ATOM 778 C C . PRO A 1 95 ? -7.381 20.226 27.329 1.00 56.22 95 PRO A C 1
ATOM 780 O O . PRO A 1 95 ? -7.467 19.683 26.226 1.00 56.22 95 PRO A O 1
ATOM 783 N N . VAL A 1 96 ? -7.520 21.542 27.501 1.00 56.06 96 VAL A N 1
ATOM 784 C CA . VAL A 1 96 ? -7.672 22.536 26.424 1.00 56.06 96 VAL A CA 1
ATOM 785 C C . VAL A 1 96 ? -6.555 22.372 25.380 1.00 56.06 96 VAL A C 1
ATOM 787 O O . VAL A 1 96 ? -6.793 22.542 24.193 1.00 56.06 96 VAL A O 1
ATOM 790 N N . GLN A 1 97 ? -5.391 21.877 25.809 1.00 58.62 97 GLN A N 1
ATOM 791 C CA . GLN A 1 97 ? -4.225 21.567 24.978 1.00 58.62 97 GLN A CA 1
ATOM 792 C C . GLN A 1 97 ? -4.453 20.470 23.922 1.00 58.62 97 GLN A C 1
ATOM 794 O O . GLN A 1 97 ? -3.714 20.409 22.948 1.00 58.62 97 GLN A O 1
ATOM 799 N N . SER A 1 98 ? -5.454 19.597 24.075 1.00 62.00 98 SER A N 1
ATOM 800 C CA . SER A 1 98 ? -5.666 18.494 23.124 1.00 62.00 98 SER A CA 1
ATOM 801 C C . SER A 1 98 ? -6.187 18.977 21.766 1.00 62.00 98 SER A C 1
ATOM 803 O O . SER A 1 98 ? -5.731 18.495 20.734 1.00 62.00 98 SER A O 1
ATOM 805 N N . LYS A 1 99 ? -7.090 19.966 21.737 1.00 67.25 99 LYS A N 1
ATOM 806 C CA . LYS A 1 99 ? -7.691 20.453 20.483 1.00 67.25 99 LYS A CA 1
ATOM 807 C C . LYS A 1 99 ? -6.679 21.159 19.585 1.00 67.25 99 LYS A C 1
ATOM 809 O O . LYS A 1 99 ? -6.653 20.884 18.390 1.00 67.25 99 LYS A O 1
ATOM 814 N N . ASP A 1 100 ? -5.819 21.993 20.158 1.00 73.56 100 ASP A N 1
ATOM 815 C CA . ASP A 1 100 ? -4.809 22.735 19.394 1.00 73.56 100 ASP A CA 1
ATOM 816 C C . ASP A 1 100 ? -3.731 21.796 18.820 1.00 73.56 100 ASP A C 1
ATOM 818 O O . ASP A 1 100 ? -3.267 21.966 17.688 1.00 73.56 100 ASP A O 1
ATOM 822 N N . VAL A 1 101 ? -3.392 20.727 19.552 1.00 74.25 101 VAL A N 1
ATOM 823 C CA . VAL A 1 101 ? -2.486 19.674 19.066 1.00 74.25 101 VAL A CA 1
ATOM 824 C C . VAL A 1 101 ? -3.122 18.890 17.913 1.00 74.25 101 VAL A C 1
ATOM 826 O O . VAL A 1 101 ? -2.467 18.659 16.901 1.00 74.25 101 VAL A O 1
ATOM 829 N N . PHE A 1 102 ? -4.405 18.530 18.000 1.00 77.62 102 PHE A N 1
ATOM 830 C CA . PHE A 1 102 ? -5.081 17.840 16.895 1.00 77.62 102 PHE A CA 1
ATOM 831 C C . PHE A 1 102 ? -5.260 18.725 15.652 1.00 77.62 102 PHE A C 1
ATOM 833 O O . PHE A 1 102 ? -5.120 18.234 14.532 1.00 77.62 102 PHE A O 1
ATOM 840 N N . LEU A 1 103 ? -5.520 20.026 15.823 1.00 81.25 103 LEU A N 1
ATOM 841 C CA . LEU A 1 103 ? -5.609 20.973 14.706 1.00 81.25 103 LEU A CA 1
ATOM 842 C C . LEU A 1 103 ? -4.262 21.134 13.991 1.00 81.25 103 LEU A C 1
ATOM 844 O O . LEU A 1 103 ? -4.204 20.990 12.771 1.00 81.25 103 LEU A O 1
ATOM 848 N N . SER A 1 104 ? -3.176 21.331 14.744 1.00 80.56 104 SER A N 1
ATOM 849 C CA . SER A 1 104 ? -1.826 21.445 14.171 1.00 80.56 104 SER A CA 1
ATOM 850 C C . SER A 1 104 ? -1.364 20.156 13.482 1.00 80.56 104 SER A C 1
ATOM 852 O O . SER A 1 104 ? -0.763 20.209 12.408 1.00 80.56 104 SER A O 1
ATOM 854 N N . GLN A 1 105 ? -1.703 18.983 14.029 1.00 83.69 105 GLN A N 1
ATOM 855 C CA . GLN A 1 105 ? -1.451 17.699 13.367 1.00 83.69 105 GLN A CA 1
ATOM 856 C C . GLN A 1 105 ? -2.262 17.546 12.075 1.00 83.69 105 GLN A C 1
ATOM 858 O O . GLN A 1 105 ? -1.726 17.096 11.062 1.00 83.69 105 GLN A O 1
ATOM 863 N N . SER A 1 106 ? -3.538 17.944 12.077 1.00 86.75 106 SER A N 1
ATOM 864 C CA . SER A 1 106 ? -4.372 17.884 10.875 1.00 86.75 106 SER A CA 1
ATOM 865 C C . SER A 1 106 ? -3.855 18.803 9.768 1.00 86.75 106 SER A C 1
ATOM 867 O O . SER A 1 106 ? -3.896 18.417 8.600 1.00 86.75 106 SER A O 1
ATOM 869 N N . GLU A 1 107 ? -3.386 20.001 10.110 1.00 89.81 107 GLU A N 1
ATOM 870 C CA . GLU A 1 107 ? -2.814 20.953 9.157 1.00 89.81 107 GLU A CA 1
ATOM 871 C C . GLU A 1 107 ? -1.476 20.452 8.593 1.00 89.81 107 GLU A C 1
ATOM 873 O O . GLU A 1 107 ? -1.254 20.487 7.383 1.00 89.81 107 GLU A O 1
ATOM 878 N N . TYR A 1 108 ? -0.623 19.874 9.444 1.00 89.12 108 TYR A N 1
ATOM 879 C CA . TYR A 1 108 ? 0.622 19.238 9.014 1.00 89.12 108 TYR A CA 1
ATOM 880 C C . TYR A 1 108 ? 0.385 18.098 8.011 1.00 89.12 108 TYR A C 1
ATOM 882 O O . TYR A 1 108 ? 1.064 18.029 6.984 1.00 89.12 108 TYR A O 1
ATOM 890 N N . LEU A 1 109 ? -0.603 17.230 8.264 1.00 91.00 109 LEU A N 1
ATOM 891 C CA . LEU A 1 109 ? -0.953 16.134 7.354 1.00 91.00 109 LEU A CA 1
ATOM 892 C C . LEU A 1 109 ? -1.483 16.637 6.005 1.00 91.00 109 LEU A C 1
ATOM 894 O O . LEU A 1 109 ? -1.131 16.074 4.965 1.00 91.00 109 LEU A O 1
ATOM 898 N N . LYS A 1 110 ? -2.278 17.714 5.994 1.00 93.12 110 LYS A N 1
ATOM 899 C CA . LYS A 1 110 ? -2.724 18.356 4.747 1.00 93.12 110 LYS A CA 1
ATOM 900 C C . LYS A 1 110 ? -1.539 18.892 3.947 1.00 93.12 110 LYS A C 1
ATOM 902 O O . LYS A 1 110 ? -1.369 18.500 2.795 1.00 93.12 110 LYS A O 1
ATOM 907 N N . ASN A 1 111 ? -0.660 19.660 4.590 1.00 92.62 111 ASN A N 1
ATOM 908 C CA . ASN A 1 111 ? 0.542 20.209 3.956 1.00 92.62 111 ASN A CA 1
ATOM 909 C C . ASN A 1 111 ? 1.472 19.114 3.409 1.00 92.62 111 ASN A C 1
ATOM 911 O O . ASN A 1 111 ? 2.072 19.271 2.347 1.00 92.62 111 ASN A O 1
ATOM 915 N N . LEU A 1 112 ? 1.606 17.987 4.115 1.00 92.38 112 LEU A N 1
ATOM 916 C CA . LEU A 1 112 ? 2.349 16.824 3.622 1.00 92.38 112 LEU A CA 1
ATOM 917 C C . LEU A 1 112 ? 1.716 16.228 2.366 1.00 92.38 112 LEU A C 1
ATOM 919 O O . LEU A 1 112 ? 2.428 15.910 1.416 1.00 92.38 112 LEU A O 1
ATOM 923 N N . THR A 1 113 ? 0.394 16.081 2.362 1.00 92.12 113 THR A N 1
ATOM 924 C CA . THR A 1 113 ? -0.344 15.500 1.235 1.00 92.12 113 THR A CA 1
ATOM 925 C C . THR A 1 113 ? -0.216 16.382 -0.007 1.00 92.12 113 THR A C 1
ATOM 927 O O . THR A 1 113 ? 0.066 15.877 -1.092 1.00 92.12 113 THR A O 1
ATOM 930 N N . GLU A 1 114 ? -0.318 17.701 0.159 1.00 93.75 114 GLU A N 1
ATOM 931 C CA . GLU A 1 114 ? -0.116 18.675 -0.918 1.00 93.75 114 GLU A CA 1
ATOM 932 C C . GLU A 1 114 ? 1.314 18.632 -1.471 1.00 93.75 114 GLU A C 1
ATOM 934 O O . GLU A 1 114 ? 1.497 18.523 -2.683 1.00 93.75 114 GLU A O 1
ATOM 939 N N . LYS A 1 115 ? 2.334 18.607 -0.600 1.00 93.25 115 LYS A N 1
ATOM 940 C CA . LYS A 1 115 ? 3.742 18.474 -1.020 1.00 93.25 115 LYS A CA 1
ATOM 941 C C . LYS A 1 115 ? 4.021 17.161 -1.748 1.00 93.25 115 LYS A C 1
ATOM 943 O O . LYS A 1 115 ? 4.817 17.131 -2.684 1.00 93.25 115 LYS A O 1
ATOM 948 N N . MET A 1 116 ? 3.401 16.065 -1.314 1.00 92.88 116 MET A N 1
ATOM 949 C CA . MET A 1 116 ? 3.523 14.770 -1.986 1.00 92.88 116 MET A CA 1
ATOM 950 C C . MET A 1 116 ? 2.916 14.819 -3.389 1.00 92.88 116 MET A C 1
ATOM 952 O O . MET A 1 116 ? 3.522 14.311 -4.332 1.00 92.88 116 MET A O 1
ATOM 956 N N . GLU A 1 117 ? 1.756 15.453 -3.543 1.00 94.06 117 GLU A N 1
ATOM 957 C CA . GLU A 1 117 ? 1.104 15.600 -4.843 1.00 94.06 117 GLU A CA 1
ATOM 958 C C . GLU A 1 117 ? 1.885 16.540 -5.775 1.00 94.06 117 GLU A C 1
ATOM 960 O O . GLU A 1 117 ? 2.042 16.251 -6.961 1.00 94.06 117 GLU A O 1
ATOM 965 N N . GLU A 1 118 ? 2.458 17.620 -5.241 1.00 94.19 118 GLU A N 1
ATOM 966 C CA . GLU A 1 118 ? 3.360 18.504 -5.981 1.00 94.19 118 GLU A CA 1
ATOM 967 C C . GLU A 1 118 ? 4.604 17.754 -6.477 1.00 94.19 118 GLU A C 1
ATOM 969 O O . GLU A 1 118 ? 4.921 17.802 -7.667 1.00 94.19 118 GLU A O 1
ATOM 974 N N . LYS A 1 119 ? 5.267 16.981 -5.606 1.00 93.06 119 LYS A N 1
ATOM 975 C CA . LYS A 1 119 ? 6.424 16.166 -6.004 1.00 93.06 119 LYS A CA 1
ATOM 976 C C . LYS A 1 119 ? 6.074 15.110 -7.047 1.00 93.06 119 LYS A C 1
ATOM 978 O O . LYS A 1 119 ? 6.866 14.889 -7.955 1.00 93.06 119 LYS A O 1
ATOM 983 N N . LYS A 1 120 ? 4.895 14.486 -6.969 1.00 93.25 120 LYS A N 1
ATOM 984 C CA . LYS A 1 120 ? 4.417 13.555 -8.008 1.00 93.25 120 LYS A CA 1
ATOM 985 C C . LYS A 1 120 ? 4.199 14.243 -9.352 1.00 93.25 120 LYS A C 1
ATOM 987 O O . LYS A 1 120 ? 4.466 13.649 -10.391 1.00 93.25 120 LYS A O 1
ATOM 992 N N . LYS A 1 121 ? 3.694 15.480 -9.359 1.00 93.00 121 LYS A N 1
ATOM 993 C CA . LYS A 1 121 ? 3.559 16.270 -10.593 1.00 93.00 121 LYS A CA 1
ATOM 994 C C . LYS A 1 121 ? 4.926 16.623 -11.175 1.00 93.00 121 LYS A C 1
ATOM 996 O O . LYS A 1 121 ? 5.127 16.437 -12.366 1.00 93.00 121 LYS A O 1
ATOM 1001 N N . GLN A 1 122 ? 5.867 17.059 -10.338 1.00 93.44 122 GLN A N 1
ATOM 1002 C CA . GLN A 1 122 ? 7.242 17.328 -10.772 1.00 93.44 122 GLN A CA 1
ATOM 1003 C C . GLN A 1 122 ? 7.920 16.071 -11.324 1.00 93.44 122 GLN A C 1
ATOM 1005 O O . GLN A 1 122 ? 8.567 16.144 -12.363 1.00 93.44 122 GLN A O 1
ATOM 1010 N N . LEU A 1 123 ? 7.734 14.920 -10.671 1.00 92.62 123 LEU A N 1
ATOM 1011 C CA . LEU A 1 123 ? 8.272 13.646 -11.140 1.00 92.62 123 LEU A CA 1
ATOM 1012 C C . LEU A 1 123 ? 7.735 13.289 -12.531 1.00 92.62 123 LEU A C 1
ATOM 1014 O O . LEU A 1 123 ? 8.539 12.999 -13.405 1.00 92.62 123 LEU A O 1
ATOM 1018 N N . ARG A 1 124 ? 6.420 13.416 -12.762 1.00 91.00 124 ARG A N 1
ATOM 1019 C CA . ARG A 1 124 ? 5.816 13.179 -14.085 1.00 91.00 124 ARG A CA 1
ATOM 1020 C C . ARG A 1 124 ? 6.425 14.058 -15.177 1.00 91.00 124 ARG A C 1
ATOM 1022 O O . ARG A 1 124 ? 6.784 13.552 -16.228 1.00 91.00 124 ARG A O 1
ATOM 1029 N N . ILE A 1 125 ? 6.619 15.350 -14.905 1.00 92.31 125 ILE A N 1
ATOM 1030 C CA . ILE A 1 125 ? 7.249 16.275 -15.866 1.00 92.31 125 ILE A CA 1
ATOM 1031 C C . ILE A 1 125 ? 8.687 15.839 -16.185 1.00 92.31 125 ILE A C 1
ATOM 1033 O O . ILE A 1 125 ? 9.119 15.890 -17.337 1.00 92.31 125 ILE A O 1
ATOM 1037 N N . VAL A 1 126 ? 9.445 15.414 -15.170 1.00 91.75 126 VAL A N 1
ATOM 1038 C CA . VAL A 1 126 ? 10.820 14.926 -15.350 1.00 91.75 126 VAL A CA 1
ATOM 1039 C C . VAL A 1 126 ? 10.843 13.608 -16.125 1.00 91.75 126 VAL A C 1
ATOM 1041 O O . VAL A 1 126 ? 11.696 13.448 -16.992 1.00 91.75 126 VAL A O 1
ATOM 1044 N N . GLU A 1 127 ? 9.918 12.688 -15.853 1.00 87.94 127 GLU A N 1
ATOM 1045 C CA . GLU A 1 127 ? 9.770 11.419 -16.576 1.00 87.94 127 GLU A CA 1
ATOM 1046 C C . GLU A 1 127 ? 9.418 11.653 -18.050 1.00 87.94 127 GLU A C 1
ATOM 1048 O O . GLU A 1 127 ? 10.092 11.108 -18.921 1.00 87.94 127 GLU A O 1
ATOM 1053 N N . GLU A 1 128 ? 8.460 12.539 -18.338 1.00 87.06 128 GLU A N 1
ATOM 1054 C CA . GLU A 1 128 ? 8.099 12.945 -19.703 1.00 87.06 128 GLU A CA 1
ATOM 1055 C C . GLU A 1 128 ? 9.290 13.588 -20.436 1.00 87.06 128 GLU A C 1
ATOM 1057 O O . GLU A 1 128 ? 9.594 13.239 -21.576 1.00 87.06 128 GLU A O 1
ATOM 1062 N N . THR A 1 129 ? 10.025 14.484 -19.770 1.00 88.19 129 THR A N 1
ATOM 1063 C CA . THR A 1 129 ? 11.223 15.128 -20.346 1.00 88.19 129 THR A CA 1
ATOM 1064 C C . THR A 1 129 ? 12.354 14.122 -20.585 1.00 88.19 129 THR A C 1
ATOM 1066 O O . THR A 1 129 ? 13.105 14.213 -21.560 1.00 88.19 129 THR A O 1
ATOM 1069 N N . LEU A 1 130 ? 12.507 13.143 -19.693 1.00 87.25 130 LEU A N 1
ATOM 1070 C CA . LEU A 1 130 ? 13.494 12.082 -19.846 1.00 87.25 130 LEU A CA 1
ATOM 1071 C C . LEU A 1 130 ? 13.131 11.165 -21.019 1.00 87.25 130 LEU A C 1
ATOM 1073 O O . LEU A 1 130 ? 14.018 10.794 -21.787 1.00 87.25 130 LEU A O 1
ATOM 1077 N N . ALA A 1 131 ? 11.851 10.824 -21.174 1.00 83.62 131 ALA A N 1
ATOM 1078 C CA . ALA A 1 131 ? 11.338 10.034 -22.288 1.00 83.62 131 ALA A CA 1
ATOM 1079 C C . ALA A 1 131 ? 11.607 10.713 -23.640 1.00 83.62 131 ALA A C 1
ATOM 1081 O O . ALA A 1 131 ? 12.192 10.093 -24.531 1.00 83.62 131 ALA A O 1
ATOM 1082 N N . THR A 1 132 ? 11.284 12.005 -23.773 1.00 84.56 132 THR A N 1
ATOM 1083 C CA . THR A 1 132 ? 11.546 12.761 -25.010 1.00 84.56 132 THR A CA 1
ATOM 1084 C C . THR A 1 132 ? 13.039 12.837 -25.322 1.00 84.56 132 THR A C 1
ATOM 1086 O O . THR A 1 132 ? 13.452 12.523 -26.438 1.00 84.56 132 THR A O 1
ATOM 1089 N N . THR A 1 133 ? 13.873 13.142 -24.324 1.00 87.00 133 THR A N 1
ATOM 1090 C CA . THR A 1 133 ? 15.335 13.191 -24.493 1.00 87.00 133 THR A CA 1
ATOM 1091 C C . THR A 1 133 ? 15.903 11.832 -24.917 1.00 87.00 133 THR A C 1
ATOM 1093 O O . THR A 1 133 ? 16.751 11.751 -25.807 1.00 87.00 133 THR A O 1
ATOM 1096 N N . ARG A 1 134 ? 15.428 10.733 -24.314 1.00 86.38 134 ARG A N 1
ATOM 1097 C CA . ARG A 1 134 ? 15.838 9.371 -24.690 1.00 86.38 134 ARG A CA 1
ATOM 1098 C C . ARG A 1 134 ? 15.461 9.044 -26.126 1.00 86.38 134 ARG A C 1
ATOM 1100 O O . ARG A 1 134 ? 16.288 8.468 -26.830 1.00 86.38 134 ARG A O 1
ATOM 1107 N N . MET A 1 135 ? 14.266 9.435 -26.566 1.00 83.00 135 MET A N 1
ATOM 1108 C CA . MET A 1 135 ? 13.822 9.251 -27.946 1.00 83.00 135 MET A CA 1
ATOM 1109 C C . MET A 1 135 ? 14.701 10.031 -28.931 1.00 83.00 135 MET A C 1
ATOM 1111 O O . MET A 1 135 ? 15.136 9.481 -29.942 1.00 83.00 135 MET A O 1
ATOM 1115 N N . GLU A 1 136 ? 15.021 11.290 -28.632 1.00 84.50 136 GLU A N 1
ATOM 1116 C CA . GLU A 1 136 ? 15.921 12.088 -29.469 1.00 84.50 136 GLU A CA 1
ATOM 1117 C C . GLU A 1 136 ? 17.306 11.437 -29.571 1.00 84.50 136 GLU A C 1
ATOM 1119 O O . GLU A 1 136 ? 17.815 11.226 -30.674 1.00 84.50 136 GLU A O 1
ATOM 1124 N N . CYS A 1 137 ? 17.898 11.038 -28.439 1.00 86.12 137 CYS A N 1
ATOM 1125 C CA . CYS A 1 137 ? 19.173 10.322 -28.419 1.00 86.12 137 CYS A CA 1
ATOM 1126 C C . CYS A 1 137 ? 19.108 9.010 -29.212 1.00 86.12 137 CYS A C 1
ATOM 1128 O O . CYS A 1 137 ? 20.011 8.725 -29.999 1.00 86.12 137 CYS A O 1
ATOM 1130 N N . PHE A 1 138 ? 18.037 8.235 -29.043 1.00 85.44 138 PHE A N 1
ATOM 1131 C CA . PHE A 1 138 ? 17.793 6.998 -29.778 1.00 85.44 138 PHE A CA 1
ATOM 1132 C C . PHE A 1 138 ? 17.789 7.239 -31.293 1.00 85.44 138 PHE A C 1
ATOM 1134 O O . PHE A 1 138 ? 18.541 6.594 -32.026 1.00 85.44 138 PHE A O 1
ATOM 1141 N N . GLN A 1 139 ? 17.020 8.224 -31.764 1.00 79.94 139 GLN A N 1
ATOM 1142 C CA . GLN A 1 139 ? 16.952 8.574 -33.183 1.00 79.94 139 GLN A CA 1
ATOM 1143 C C . GLN A 1 139 ? 18.317 8.997 -33.739 1.00 79.94 139 GLN A C 1
ATOM 1145 O O . GLN A 1 139 ? 18.680 8.594 -34.845 1.00 79.94 139 GLN A O 1
ATOM 1150 N N . GLN A 1 140 ? 19.103 9.775 -32.987 1.00 80.94 140 GLN A N 1
ATOM 1151 C CA . GLN A 1 140 ? 20.451 10.165 -33.417 1.00 80.94 140 GLN A CA 1
ATOM 1152 C C . GLN A 1 140 ? 21.397 8.964 -33.505 1.00 80.94 140 GLN A C 1
ATOM 1154 O O . GLN A 1 140 ? 22.168 8.852 -34.458 1.00 80.94 140 GLN A O 1
ATOM 1159 N N . VAL A 1 141 ? 21.317 8.030 -32.558 1.00 80.38 141 VAL A N 1
ATOM 1160 C CA . VAL A 1 141 ? 22.145 6.819 -32.573 1.00 80.38 141 VAL A CA 1
ATOM 1161 C C . VAL A 1 141 ? 21.838 5.951 -33.788 1.00 80.38 141 VAL A C 1
ATOM 1163 O O . VAL A 1 141 ? 22.771 5.514 -34.456 1.00 80.38 141 VAL A O 1
ATOM 1166 N N . PHE A 1 142 ? 20.569 5.774 -34.156 1.00 73.94 142 PHE A N 1
ATOM 1167 C CA . PHE A 1 142 ? 20.205 5.017 -35.359 1.00 73.94 142 PHE A CA 1
ATOM 1168 C C . PHE A 1 142 ? 20.520 5.739 -36.678 1.00 73.94 142 PHE A C 1
ATOM 1170 O O . PHE A 1 142 ? 20.658 5.088 -37.713 1.00 73.94 142 PHE A O 1
ATOM 1177 N N . ARG A 1 143 ? 20.723 7.064 -36.662 1.00 72.81 143 ARG A N 1
ATOM 1178 C CA . ARG A 1 143 ? 21.309 7.787 -37.808 1.00 72.81 143 ARG A CA 1
ATOM 1179 C C . ARG A 1 143 ? 22.802 7.492 -37.975 1.00 72.81 143 ARG A C 1
ATOM 1181 O O . ARG A 1 143 ? 23.278 7.427 -39.106 1.00 72.81 143 ARG A O 1
ATOM 1188 N N . ILE A 1 144 ? 23.531 7.323 -36.868 1.00 71.94 144 ILE A N 1
ATOM 1189 C CA . ILE A 1 144 ? 24.970 7.001 -36.860 1.00 71.94 144 ILE A CA 1
ATOM 1190 C C . ILE A 1 144 ? 25.203 5.514 -37.168 1.00 71.94 144 ILE A C 1
ATOM 1192 O O . ILE A 1 144 ? 26.123 5.178 -37.910 1.00 71.94 144 ILE A O 1
ATOM 1196 N N . PHE A 1 145 ? 24.343 4.640 -36.641 1.00 69.56 145 PHE A N 1
ATOM 1197 C CA . PHE A 1 145 ? 24.349 3.191 -36.851 1.00 69.56 145 PHE A CA 1
ATOM 1198 C C . PHE A 1 145 ? 23.105 2.755 -37.643 1.00 69.56 145 PHE A C 1
ATOM 1200 O O . PHE A 1 145 ? 22.209 2.122 -37.079 1.00 69.56 145 PHE A O 1
ATOM 1207 N N . PRO A 1 146 ? 23.002 3.094 -38.940 1.00 64.19 146 PRO A N 1
ATOM 1208 C CA . PRO A 1 146 ? 21.857 2.680 -39.732 1.00 64.19 146 PRO A CA 1
ATOM 1209 C C . PRO A 1 146 ? 21.893 1.162 -39.946 1.00 64.19 146 PRO A C 1
ATOM 1211 O O . PRO A 1 146 ? 22.873 0.620 -40.462 1.00 64.19 146 PRO A O 1
ATOM 1214 N N . ILE A 1 147 ? 20.804 0.493 -39.572 1.00 64.50 147 ILE A N 1
ATOM 1215 C CA . ILE A 1 147 ? 20.555 -0.920 -39.867 1.00 64.50 147 ILE A CA 1
ATOM 1216 C C . ILE A 1 147 ? 19.441 -0.974 -40.911 1.00 64.50 147 ILE A C 1
ATOM 1218 O O . ILE A 1 147 ? 18.387 -0.370 -40.712 1.00 64.50 147 ILE A O 1
ATOM 1222 N N . LYS A 1 148 ? 19.671 -1.667 -42.029 1.00 62.84 148 LYS A N 1
ATOM 1223 C CA . LYS A 1 148 ? 18.677 -1.830 -43.099 1.00 62.84 148 LYS A CA 1
ATOM 1224 C C . LYS A 1 148 ? 18.563 -3.285 -43.536 1.00 62.84 148 LYS A C 1
ATOM 1226 O O . LYS A 1 148 ? 19.566 -3.997 -43.570 1.00 62.84 148 LYS A O 1
ATOM 1231 N N . ILE A 1 149 ? 17.344 -3.679 -43.902 1.00 56.56 149 ILE A N 1
ATOM 1232 C CA . ILE A 1 149 ? 17.060 -4.917 -44.633 1.00 56.56 149 ILE A CA 1
ATOM 1233 C C . ILE A 1 149 ? 16.969 -4.558 -46.115 1.00 56.56 149 ILE A C 1
ATOM 1235 O O . ILE A 1 149 ? 16.213 -3.662 -46.492 1.00 56.56 149 ILE A O 1
ATOM 1239 N N . HIS A 1 150 ? 17.737 -5.247 -46.948 1.00 56.28 150 HIS A N 1
ATOM 1240 C CA . HIS A 1 150 ? 17.700 -5.121 -48.395 1.00 56.28 150 HIS A CA 1
ATOM 1241 C C . HIS A 1 150 ? 17.296 -6.453 -49.025 1.00 56.28 150 HIS A C 1
ATOM 1243 O O . HIS A 1 150 ? 17.812 -7.512 -48.670 1.00 56.28 150 HIS A O 1
ATOM 1249 N N . PHE A 1 151 ? 16.392 -6.390 -50.001 1.00 46.97 151 PHE A N 1
ATOM 1250 C CA . PHE A 1 151 ? 16.114 -7.512 -50.891 1.00 46.97 151 PHE A CA 1
ATOM 1251 C C . PHE A 1 151 ? 17.112 -7.459 -52.045 1.00 46.97 151 PHE A C 1
ATOM 1253 O O . PHE A 1 151 ? 17.063 -6.546 -52.872 1.00 46.97 151 PHE A O 1
ATOM 1260 N N . VAL A 1 152 ? 18.035 -8.417 -52.092 1.00 50.25 152 VAL A N 1
ATOM 1261 C CA . VAL A 1 152 ? 19.030 -8.481 -53.167 1.00 50.25 152 VAL A CA 1
ATOM 1262 C C . VAL A 1 152 ? 18.354 -8.993 -54.430 1.00 50.25 152 VAL A C 1
ATOM 1264 O O . VAL A 1 152 ? 18.112 -10.187 -54.589 1.00 50.25 152 VAL A O 1
ATOM 1267 N N . THR A 1 153 ? 18.014 -8.064 -55.318 1.00 45.75 153 THR A N 1
ATOM 1268 C CA . THR A 1 153 ? 17.530 -8.370 -56.670 1.00 45.75 153 THR A CA 1
ATOM 1269 C C . THR A 1 153 ? 18.648 -8.263 -57.707 1.00 45.75 153 THR A C 1
ATOM 1271 O O . THR A 1 153 ? 18.622 -9.020 -58.671 1.00 45.75 153 THR A O 1
ATOM 1274 N N . GLU A 1 154 ? 19.679 -7.440 -57.470 1.00 46.16 154 GLU A N 1
ATOM 1275 C CA . GLU A 1 154 ? 20.887 -7.329 -58.304 1.00 46.16 154 GLU A CA 1
ATOM 1276 C C . GLU A 1 154 ? 22.131 -6.971 -57.461 1.00 46.16 154 GLU A C 1
ATOM 1278 O O . GLU A 1 154 ? 22.001 -6.277 -56.446 1.00 46.16 154 GLU A O 1
ATOM 1283 N N . PRO A 1 155 ? 23.342 -7.407 -57.866 1.00 47.69 155 PRO A N 1
ATOM 1284 C CA . PRO A 1 155 ? 24.590 -7.140 -57.157 1.00 47.69 155 PRO A CA 1
ATOM 1285 C C . PRO A 1 155 ? 25.094 -5.726 -57.486 1.00 47.69 155 PRO A C 1
ATOM 1287 O O . PRO A 1 155 ? 26.051 -5.556 -58.235 1.00 47.69 155 PRO A O 1
ATOM 1290 N N . ASN A 1 156 ? 24.433 -4.691 -56.969 1.00 45.06 156 ASN A N 1
ATOM 1291 C CA . ASN A 1 156 ? 24.919 -3.317 -57.111 1.00 45.06 156 ASN A CA 1
ATOM 1292 C C . ASN A 1 156 ? 25.846 -2.933 -55.948 1.00 45.06 156 ASN A C 1
ATOM 1294 O O . ASN A 1 156 ? 25.609 -3.288 -54.800 1.00 45.06 156 ASN A O 1
ATOM 1298 N N . SER A 1 157 ? 26.917 -2.215 -56.288 1.00 48.91 157 SER A N 1
ATOM 1299 C CA . SER A 1 157 ? 28.071 -1.820 -55.468 1.00 48.91 157 SER A CA 1
ATOM 1300 C C . SER A 1 157 ? 27.735 -1.365 -54.035 1.00 48.91 157 SER A C 1
ATOM 1302 O O . SER A 1 157 ? 27.295 -0.235 -53.814 1.00 48.91 157 SER A O 1
ATOM 1304 N N . PHE A 1 158 ? 28.022 -2.226 -53.055 1.00 52.50 158 PHE A N 1
ATOM 1305 C CA . PHE A 1 158 ? 27.894 -1.973 -51.614 1.00 52.50 158 PHE A CA 1
ATOM 1306 C C . PHE A 1 158 ? 29.211 -1.494 -50.973 1.00 52.50 158 PHE A C 1
ATOM 1308 O O . PHE A 1 158 ? 29.511 -1.878 -49.850 1.00 52.50 158 PHE A O 1
ATOM 1315 N N . GLU A 1 159 ? 30.014 -0.664 -51.651 1.00 49.84 159 GLU A N 1
ATOM 1316 C CA . GLU A 1 159 ? 31.382 -0.318 -51.195 1.00 49.84 159 GLU A CA 1
ATOM 1317 C C . GLU A 1 159 ? 31.454 0.218 -49.742 1.00 49.84 159 GLU A C 1
ATOM 1319 O O . GLU A 1 159 ? 32.450 0.001 -49.057 1.00 49.84 159 GLU A O 1
ATOM 1324 N N . ASP A 1 160 ? 30.368 0.816 -49.232 1.00 50.41 160 ASP A N 1
ATOM 1325 C CA . ASP A 1 160 ? 30.259 1.370 -47.871 1.00 50.41 160 ASP A CA 1
ATOM 1326 C C . ASP A 1 160 ? 29.422 0.526 -46.881 1.00 50.41 160 ASP A C 1
ATOM 1328 O O . ASP A 1 160 ? 29.178 0.962 -45.751 1.00 50.41 160 ASP A O 1
ATOM 1332 N N . TRP A 1 161 ? 28.921 -0.651 -47.263 1.00 53.66 161 TRP A N 1
ATOM 1333 C CA . TRP A 1 161 ? 27.957 -1.423 -46.465 1.00 53.66 161 TRP A CA 1
ATOM 1334 C C . TRP A 1 161 ? 28.417 -2.863 -46.252 1.00 53.66 161 TRP A C 1
ATOM 1336 O O . TRP A 1 161 ? 28.723 -3.581 -47.193 1.00 53.66 161 TRP A O 1
ATOM 1346 N N . VAL A 1 162 ? 28.423 -3.295 -44.992 1.00 54.94 162 VAL A N 1
ATOM 1347 C CA . VAL A 1 162 ? 28.835 -4.643 -44.592 1.00 54.94 162 VAL A CA 1
ATOM 1348 C C . VAL A 1 162 ? 27.609 -5.537 -44.451 1.00 54.94 162 VAL A C 1
ATOM 1350 O O . VAL A 1 162 ? 26.703 -5.212 -43.678 1.00 54.94 162 VAL A O 1
ATOM 1353 N N . ILE A 1 163 ? 27.602 -6.665 -45.164 1.00 56.31 163 ILE A N 1
ATOM 1354 C CA . ILE A 1 163 ? 26.566 -7.702 -45.078 1.00 56.31 163 ILE A CA 1
ATOM 1355 C C . ILE A 1 163 ? 26.816 -8.548 -43.820 1.00 56.31 163 ILE A C 1
ATOM 1357 O O . ILE A 1 163 ? 27.931 -8.993 -43.565 1.00 56.31 163 ILE A O 1
ATOM 1361 N N . VAL A 1 164 ? 25.783 -8.738 -42.996 1.00 51.56 164 VAL A N 1
ATOM 1362 C CA . VAL A 1 164 ? 25.895 -9.425 -41.689 1.00 51.56 164 VAL A CA 1
ATOM 1363 C C . VAL A 1 164 ? 25.552 -10.920 -41.771 1.00 51.56 164 VAL A C 1
ATOM 1365 O O . VAL A 1 164 ? 25.923 -11.679 -40.881 1.00 51.56 164 VAL A O 1
ATOM 1368 N N . ASN A 1 165 ? 24.897 -11.354 -42.851 1.00 48.53 165 ASN A N 1
ATOM 1369 C CA . ASN A 1 165 ? 24.534 -12.748 -43.103 1.00 48.53 165 ASN A CA 1
ATOM 1370 C C . ASN A 1 165 ? 25.084 -13.174 -44.469 1.00 48.53 165 ASN A C 1
ATOM 1372 O O . ASN A 1 165 ? 24.396 -13.028 -45.479 1.00 48.53 165 ASN A O 1
ATOM 1376 N N . ASP A 1 166 ? 26.313 -13.683 -44.506 1.00 45.28 166 ASP A N 1
ATOM 1377 C CA . ASP A 1 166 ? 26.879 -14.280 -45.717 1.00 45.28 166 ASP A CA 1
ATOM 1378 C C . ASP A 1 166 ? 26.468 -15.760 -45.785 1.00 45.28 166 ASP A C 1
ATOM 1380 O O . ASP A 1 166 ? 27.225 -16.680 -45.479 1.00 45.28 166 ASP A O 1
ATOM 1384 N N . THR A 1 167 ? 25.187 -16.003 -46.060 1.00 42.53 167 THR A N 1
ATOM 1385 C CA . THR A 1 167 ? 24.721 -17.332 -46.465 1.00 42.53 167 THR A CA 1
ATOM 1386 C C . THR A 1 167 ? 24.533 -17.310 -47.973 1.00 42.53 167 THR A C 1
ATOM 1388 O O . THR A 1 167 ? 23.623 -16.641 -48.456 1.00 42.53 167 THR A O 1
ATOM 1391 N N . ASP A 1 168 ? 25.388 -18.048 -48.688 1.00 41.16 168 ASP A N 1
ATOM 1392 C CA . ASP A 1 168 ? 25.508 -18.195 -50.154 1.00 41.16 168 ASP A CA 1
ATOM 1393 C C . ASP A 1 168 ? 24.248 -18.739 -50.881 1.00 41.16 168 ASP A C 1
ATOM 1395 O O . ASP A 1 168 ? 24.337 -19.540 -51.816 1.00 41.16 168 ASP A O 1
ATOM 1399 N N . GLN A 1 169 ? 23.032 -18.366 -50.478 1.00 39.25 169 GLN A N 1
ATOM 1400 C CA . GLN A 1 169 ? 21.805 -18.860 -51.098 1.00 39.25 169 GLN A CA 1
ATOM 1401 C C . GLN A 1 169 ? 20.838 -17.737 -51.491 1.00 39.25 169 GLN A C 1
ATOM 1403 O O . GLN A 1 169 ? 20.487 -16.849 -50.723 1.00 39.25 169 GLN A O 1
ATOM 1408 N N . GLN A 1 170 ? 20.460 -17.834 -52.765 1.00 41.91 170 GLN A N 1
ATOM 1409 C CA . GLN A 1 170 ? 19.533 -17.052 -53.580 1.00 41.91 170 GLN A CA 1
ATOM 1410 C C . GLN A 1 170 ? 18.388 -16.339 -52.834 1.00 41.91 170 GLN A C 1
ATOM 1412 O O . GLN A 1 170 ? 17.710 -16.933 -52.004 1.00 41.91 170 GLN A O 1
ATOM 1417 N N . GLN A 1 171 ? 18.119 -15.092 -53.252 1.00 46.50 171 GLN A N 1
ATOM 1418 C CA . GLN A 1 171 ? 16.915 -14.295 -52.953 1.00 46.50 171 GLN A CA 1
ATOM 1419 C C . GLN A 1 171 ? 16.445 -14.353 -51.489 1.00 46.50 171 GLN A C 1
ATOM 1421 O O . GLN A 1 171 ? 15.313 -14.737 -51.200 1.00 46.50 171 GLN A O 1
ATOM 1426 N N . GLN A 1 172 ? 17.299 -13.932 -50.559 1.00 51.62 172 GLN A N 1
ATOM 1427 C CA . GLN A 1 172 ? 16.907 -13.717 -49.166 1.00 51.62 172 GLN A CA 1
ATOM 1428 C C . GLN A 1 172 ? 17.236 -12.298 -48.701 1.00 51.62 172 GLN A C 1
ATOM 1430 O O . GLN A 1 172 ? 18.103 -11.620 -49.253 1.00 51.62 172 GLN A O 1
ATOM 1435 N N . GLU A 1 173 ? 16.479 -11.849 -47.701 1.00 50.62 173 GLU A N 1
ATOM 1436 C CA . GLU A 1 173 ? 16.659 -10.583 -46.991 1.00 50.62 173 GLU A CA 1
ATOM 1437 C C . GLU A 1 173 ? 18.085 -10.485 -46.433 1.00 50.62 173 GLU A C 1
ATOM 1439 O O . GLU A 1 173 ? 18.450 -11.194 -45.493 1.00 50.62 173 GLU A O 1
ATOM 1444 N N . GLN A 1 174 ? 18.899 -9.598 -47.006 1.00 54.31 174 GLN A N 1
ATOM 1445 C CA . GLN A 1 174 ? 20.242 -9.322 -46.513 1.00 54.31 174 GLN A CA 1
ATOM 1446 C C . GLN A 1 174 ? 20.237 -8.087 -45.628 1.00 54.31 174 GLN A C 1
ATOM 1448 O O . GLN A 1 174 ? 19.553 -7.097 -45.892 1.00 54.31 174 GLN A O 1
ATOM 1453 N N . ILE A 1 175 ? 21.026 -8.142 -44.561 1.00 53.75 175 ILE A N 1
ATOM 1454 C CA . ILE A 1 175 ? 21.101 -7.064 -43.583 1.00 53.75 175 ILE A CA 1
ATOM 1455 C C . ILE A 1 175 ? 22.435 -6.395 -43.724 1.00 53.75 175 ILE A C 1
ATOM 1457 O O . ILE A 1 175 ? 23.476 -7.044 -43.622 1.00 53.75 175 ILE A O 1
ATOM 1461 N N . THR A 1 176 ? 22.380 -5.090 -43.939 1.00 57.94 176 THR A N 1
ATOM 1462 C CA . THR A 1 176 ? 23.568 -4.283 -44.147 1.00 57.94 176 THR A CA 1
ATOM 1463 C C . THR A 1 176 ? 23.719 -3.268 -43.031 1.00 57.94 176 THR A C 1
ATOM 1465 O O . THR A 1 176 ? 22.774 -2.542 -42.701 1.00 57.94 176 THR A O 1
ATOM 1468 N N . ILE A 1 177 ? 24.930 -3.180 -42.491 1.00 54.66 177 ILE A N 1
ATOM 1469 C CA . ILE A 1 177 ? 25.342 -2.136 -41.552 1.00 54.66 177 ILE A CA 1
ATOM 1470 C C . ILE A 1 177 ? 26.348 -1.242 -42.268 1.00 54.66 177 ILE A C 1
ATOM 1472 O O . ILE A 1 177 ? 27.283 -1.735 -42.898 1.00 54.66 177 ILE A O 1
ATOM 1476 N N . ARG A 1 178 ? 26.167 0.078 -42.187 1.00 49.94 178 ARG A N 1
ATOM 1477 C CA . ARG A 1 178 ? 27.088 1.023 -42.829 1.00 49.94 178 ARG A CA 1
ATOM 1478 C C . ARG A 1 178 ? 28.473 0.914 -42.195 1.00 49.94 178 ARG A C 1
ATOM 1480 O O . ARG A 1 178 ? 28.614 1.084 -40.983 1.00 49.94 178 ARG A O 1
ATOM 1487 N N . ASN A 1 179 ? 29.492 0.691 -43.015 1.00 49.00 179 ASN A N 1
ATOM 1488 C CA . ASN A 1 179 ? 30.882 0.787 -42.608 1.00 49.00 179 ASN A CA 1
ATOM 1489 C C . ASN A 1 179 ? 31.215 2.265 -42.390 1.00 49.00 179 ASN A C 1
ATOM 1491 O O . ASN A 1 179 ? 31.302 3.051 -43.328 1.00 49.00 179 ASN A O 1
ATOM 1495 N N . SER A 1 180 ? 31.356 2.689 -41.138 1.00 43.16 180 SER A N 1
ATOM 1496 C CA . SER A 1 180 ? 31.566 4.103 -40.815 1.00 43.16 180 SER A CA 1
ATOM 1497 C C . SER A 1 180 ? 33.026 4.560 -40.967 1.00 43.16 180 SER A C 1
ATOM 1499 O O . SER A 1 180 ? 33.377 5.632 -40.475 1.00 43.16 180 SER A O 1
ATOM 1501 N N . ARG A 1 181 ? 33.914 3.759 -41.575 1.00 44.59 181 ARG A N 1
ATOM 1502 C CA . ARG A 1 181 ? 35.335 4.100 -41.738 1.00 44.59 181 ARG A CA 1
ATOM 1503 C C . ARG A 1 181 ? 35.620 4.638 -43.138 1.00 44.59 181 ARG A C 1
ATOM 1505 O O . ARG A 1 181 ? 36.089 3.922 -44.011 1.00 44.59 181 ARG A O 1
ATOM 1512 N N . THR A 1 182 ? 35.404 5.939 -43.311 1.00 41.88 182 THR A N 1
ATOM 1513 C CA . THR A 1 182 ? 35.951 6.717 -44.428 1.00 41.88 182 THR A CA 1
ATOM 1514 C C . THR A 1 182 ? 37.447 6.956 -44.216 1.00 41.88 182 THR A C 1
ATOM 1516 O O . THR A 1 182 ? 37.828 7.954 -43.607 1.00 41.88 182 THR A O 1
ATOM 1519 N N . SER A 1 183 ? 38.283 6.027 -44.668 1.00 36.69 183 SER A N 1
ATOM 1520 C CA . SER A 1 183 ? 39.634 6.272 -45.195 1.00 36.69 183 SER A CA 1
ATOM 1521 C C . SER A 1 183 ? 40.361 4.943 -45.361 1.00 36.69 183 SER A C 1
ATOM 1523 O O . SER A 1 183 ? 40.262 4.054 -44.514 1.00 36.69 183 SER A O 1
ATOM 1525 N N . GLU A 1 184 ? 41.085 4.827 -46.471 1.00 43.19 184 GLU A N 1
ATOM 1526 C CA . GLU A 1 184 ? 42.025 3.750 -46.770 1.00 43.19 184 GLU A CA 1
ATOM 1527 C C . GLU A 1 184 ? 42.825 3.361 -45.514 1.00 43.19 184 GLU A C 1
ATOM 1529 O O . GLU A 1 184 ? 43.625 4.140 -44.996 1.00 43.19 184 GLU A O 1
ATOM 1534 N N . ASN A 1 185 ? 42.590 2.158 -44.987 1.00 34.31 185 ASN A N 1
ATOM 1535 C CA . ASN A 1 185 ? 43.338 1.614 -43.858 1.00 34.31 185 ASN A CA 1
ATOM 1536 C C . ASN A 1 185 ? 43.706 0.156 -44.185 1.00 34.31 185 ASN A C 1
ATOM 1538 O O . ASN A 1 185 ? 42.836 -0.607 -44.612 1.00 34.31 185 ASN A O 1
ATOM 1542 N N . PRO A 1 186 ? 44.966 -0.271 -43.990 1.00 37.00 186 PRO A N 1
ATOM 1543 C CA . PRO A 1 186 ? 45.565 -1.445 -44.626 1.00 37.00 186 PRO A CA 1
ATOM 1544 C C . PRO A 1 186 ? 45.216 -2.771 -43.923 1.00 37.00 186 PRO A C 1
ATOM 1546 O O . PRO A 1 186 ? 45.957 -3.746 -44.008 1.00 37.00 186 PRO A O 1
ATOM 1549 N N . PHE A 1 187 ? 44.088 -2.832 -43.215 1.00 37.12 187 PHE A N 1
ATOM 1550 C CA . PHE A 1 187 ? 43.601 -4.044 -42.551 1.00 37.12 187 PHE A CA 1
ATOM 1551 C C . PHE A 1 187 ? 42.572 -4.760 -43.428 1.00 37.12 187 PHE A C 1
ATOM 1553 O O . PHE A 1 187 ? 41.465 -5.061 -42.992 1.00 37.12 187 PHE A O 1
ATOM 1560 N N . THR A 1 188 ? 42.942 -5.051 -44.672 1.00 39.12 188 THR A N 1
ATOM 1561 C CA . THR A 1 188 ? 42.110 -5.717 -45.690 1.00 39.12 188 THR A CA 1
ATOM 1562 C C . THR A 1 188 ? 41.836 -7.203 -45.405 1.00 39.12 188 THR A C 1
ATOM 1564 O O . THR A 1 188 ? 41.493 -7.943 -46.312 1.00 39.12 188 THR A O 1
ATOM 1567 N N . ASN A 1 189 ? 41.973 -7.668 -44.156 1.00 39.47 189 ASN A N 1
ATOM 1568 C CA . ASN A 1 189 ? 41.762 -9.074 -43.787 1.00 39.47 189 ASN A CA 1
ATOM 1569 C C . ASN A 1 189 ? 41.203 -9.289 -42.365 1.00 39.47 189 ASN A C 1
ATOM 1571 O O . ASN A 1 189 ? 41.391 -10.351 -41.771 1.00 39.47 189 ASN A O 1
ATOM 1575 N N . PHE A 1 190 ? 40.477 -8.319 -41.803 1.00 43.62 190 PHE A N 1
ATOM 1576 C CA . PHE A 1 190 ? 39.536 -8.622 -40.721 1.00 43.62 190 PHE A CA 1
ATOM 1577 C C . PHE A 1 190 ? 38.145 -8.767 -41.331 1.00 43.62 190 PHE A C 1
ATOM 1579 O O . PHE A 1 190 ? 37.509 -7.766 -41.640 1.00 43.62 190 PHE A O 1
ATOM 1586 N N . LYS A 1 191 ? 37.738 -10.031 -41.534 1.00 55.03 191 LYS A N 1
ATOM 1587 C CA . LYS A 1 191 ? 36.451 -10.473 -42.093 1.00 55.03 191 LYS A CA 1
ATOM 1588 C C . LYS A 1 191 ? 35.324 -9.504 -41.741 1.00 55.03 191 LYS A C 1
ATOM 1590 O O . LYS A 1 191 ? 35.075 -9.265 -40.562 1.00 55.03 191 LYS A O 1
ATOM 1595 N N . GLU A 1 192 ? 34.669 -8.985 -42.765 1.00 53.31 192 GLU A N 1
ATOM 1596 C CA . GLU A 1 192 ? 33.514 -8.084 -42.747 1.00 53.31 192 GLU A CA 1
ATOM 1597 C C . GLU A 1 192 ? 32.503 -8.390 -41.617 1.00 53.31 192 GLU A C 1
ATOM 1599 O O . GLU A 1 192 ? 32.109 -7.496 -40.867 1.00 53.31 192 GLU A O 1
ATOM 1604 N N . GLU A 1 193 ? 32.227 -9.668 -41.358 1.00 55.06 193 GLU A N 1
ATOM 1605 C CA . GLU A 1 193 ? 31.421 -10.171 -40.234 1.00 55.06 193 GLU A CA 1
ATOM 1606 C C . GLU A 1 193 ? 31.843 -9.643 -38.844 1.00 55.06 193 GLU A C 1
ATOM 1608 O O . GLU A 1 193 ? 31.002 -9.315 -38.005 1.00 55.06 193 GLU A O 1
ATOM 1613 N N . LEU A 1 194 ? 33.148 -9.542 -38.563 1.00 61.44 194 LEU A N 1
ATOM 1614 C CA . LEU A 1 194 ? 33.665 -9.062 -37.275 1.00 61.44 194 LEU A CA 1
ATOM 1615 C C . LEU A 1 194 ? 33.473 -7.550 -37.121 1.00 61.44 194 LEU A C 1
ATOM 1617 O O . LEU A 1 194 ? 33.249 -7.065 -36.006 1.00 61.44 194 LEU A O 1
ATOM 1621 N N . ALA A 1 195 ? 33.558 -6.805 -38.226 1.00 63.59 195 ALA A N 1
ATOM 1622 C CA . ALA A 1 195 ? 33.276 -5.377 -38.239 1.00 63.59 195 ALA A CA 1
ATOM 1623 C C . ALA A 1 195 ? 31.789 -5.142 -37.950 1.00 63.59 195 ALA A C 1
ATOM 1625 O O . ALA A 1 195 ? 31.467 -4.414 -37.010 1.00 63.59 195 ALA A O 1
ATOM 1626 N N . ALA A 1 196 ? 30.897 -5.839 -38.661 1.00 63.50 196 ALA A N 1
ATOM 1627 C CA . ALA A 1 196 ? 29.461 -5.820 -38.396 1.00 63.50 196 ALA A CA 1
ATOM 1628 C C . ALA A 1 196 ? 29.131 -6.180 -36.941 1.00 63.50 196 ALA A C 1
ATOM 1630 O O . ALA A 1 196 ? 28.461 -5.407 -36.256 1.00 63.50 196 ALA A O 1
ATOM 1631 N N . PHE A 1 197 ? 29.680 -7.287 -36.431 1.00 69.88 197 PHE A N 1
ATOM 1632 C CA . PHE A 1 197 ? 29.506 -7.703 -35.039 1.00 69.88 197 PHE A CA 1
ATOM 1633 C C . PHE A 1 197 ? 29.948 -6.611 -34.055 1.00 69.88 197 PHE A C 1
ATOM 1635 O O . PHE A 1 197 ? 29.228 -6.289 -33.111 1.00 69.88 197 PHE A O 1
ATOM 1642 N N . SER A 1 198 ? 31.111 -5.997 -34.289 1.00 70.56 198 SER A N 1
ATOM 1643 C CA . SER A 1 198 ? 31.635 -4.924 -33.437 1.00 70.56 198 SER A CA 1
ATOM 1644 C C . SER A 1 198 ? 30.744 -3.679 -33.461 1.00 70.56 198 SER A C 1
ATOM 1646 O O . SER A 1 198 ? 30.528 -3.068 -32.413 1.00 70.56 198 SER A O 1
ATOM 1648 N N . HIS A 1 199 ? 30.194 -3.320 -34.624 1.00 72.75 199 HIS A N 1
ATOM 1649 C CA . HIS A 1 199 ? 29.263 -2.200 -34.773 1.00 72.75 199 HIS A CA 1
ATOM 1650 C C . HIS A 1 199 ? 27.923 -2.467 -34.077 1.00 72.75 199 HIS A C 1
ATOM 1652 O O . HIS A 1 199 ? 27.466 -1.623 -33.307 1.00 72.75 199 HIS A O 1
ATOM 1658 N N . THR A 1 200 ? 27.329 -3.651 -34.256 1.00 75.00 200 THR A N 1
ATOM 1659 C CA . THR A 1 200 ? 26.108 -4.053 -33.537 1.00 75.00 200 THR A CA 1
ATOM 1660 C C . THR A 1 200 ? 26.337 -4.064 -32.028 1.00 75.00 200 THR A C 1
ATOM 1662 O O . THR A 1 200 ? 25.513 -3.571 -31.261 1.00 75.00 200 THR A O 1
ATOM 1665 N N . PHE A 1 201 ? 27.487 -4.564 -31.581 1.00 78.94 201 PHE A N 1
ATOM 1666 C CA . PHE A 1 201 ? 27.844 -4.600 -30.169 1.00 78.94 201 PHE A CA 1
ATOM 1667 C C . PHE A 1 201 ? 27.986 -3.199 -29.556 1.00 78.94 201 PHE A C 1
ATOM 1669 O O . PHE A 1 201 ? 27.533 -2.954 -28.436 1.00 78.94 201 PHE A O 1
ATOM 1676 N N . GLN A 1 202 ? 28.602 -2.263 -30.284 1.00 79.44 202 GLN A N 1
ATOM 1677 C CA . GLN A 1 202 ? 28.702 -0.861 -29.873 1.00 79.44 202 GLN A CA 1
ATOM 1678 C C . GLN A 1 202 ? 27.330 -0.190 -29.810 1.00 79.44 202 GLN A C 1
ATOM 1680 O O . GLN A 1 202 ? 27.034 0.471 -28.816 1.00 79.44 202 GLN A O 1
ATOM 1685 N N . LEU A 1 203 ? 26.484 -0.412 -30.818 1.00 84.38 203 LEU A N 1
ATOM 1686 C CA . LEU A 1 203 ? 25.113 0.086 -30.832 1.00 84.38 203 LEU A CA 1
ATOM 1687 C C . LEU A 1 203 ? 24.340 -0.390 -29.597 1.00 84.38 203 LEU 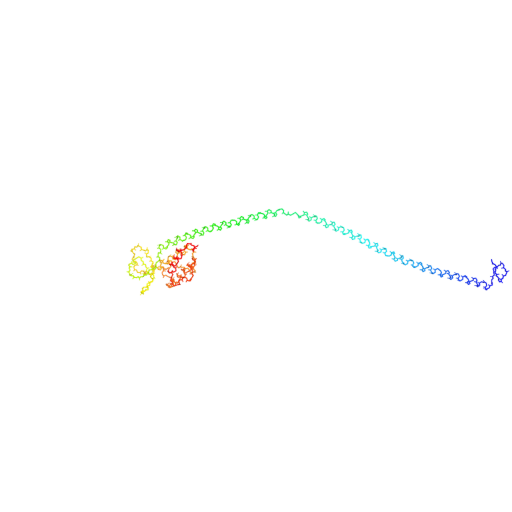A C 1
ATOM 1689 O O . LEU A 1 203 ? 23.816 0.433 -28.852 1.00 84.38 203 LEU A O 1
ATOM 1693 N N . VAL A 1 204 ? 24.334 -1.697 -29.317 1.00 86.12 204 VAL A N 1
ATOM 1694 C CA . VAL A 1 204 ? 23.632 -2.265 -28.153 1.00 86.12 204 VAL A CA 1
ATOM 1695 C C . VAL A 1 204 ? 24.126 -1.647 -26.847 1.00 86.12 204 VAL A C 1
ATOM 1697 O O . VAL A 1 204 ? 23.321 -1.332 -25.976 1.00 86.12 204 VAL A O 1
ATOM 1700 N N . LYS A 1 205 ? 25.429 -1.384 -26.710 1.00 85.88 205 LYS A N 1
ATOM 1701 C CA . LYS A 1 205 ? 25.967 -0.698 -25.526 1.00 85.88 205 LYS A CA 1
ATOM 1702 C C . LYS A 1 205 ? 25.485 0.734 -25.369 1.00 85.88 205 LYS A C 1
ATOM 1704 O O . LYS A 1 205 ? 25.193 1.150 -24.252 1.00 85.88 205 LYS A O 1
ATOM 1709 N N . ILE A 1 206 ? 25.411 1.481 -26.463 1.00 86.25 206 ILE A N 1
ATOM 1710 C CA . ILE A 1 206 ? 24.890 2.847 -26.433 1.00 86.25 206 ILE A CA 1
ATOM 1711 C C . ILE A 1 206 ? 23.405 2.822 -26.056 1.00 86.25 206 ILE A C 1
ATOM 1713 O O . ILE A 1 206 ? 22.973 3.615 -25.224 1.00 86.25 206 ILE A O 1
ATOM 1717 N N . LEU A 1 207 ? 22.638 1.866 -26.585 1.00 88.38 207 LEU A N 1
ATOM 1718 C CA . LEU A 1 207 ? 21.226 1.702 -26.241 1.00 88.38 207 LEU A CA 1
ATOM 1719 C C . LEU A 1 207 ? 21.038 1.334 -24.765 1.00 88.38 207 LEU A C 1
ATOM 1721 O O . LEU A 1 207 ? 20.229 1.954 -24.086 1.00 88.38 207 LEU A O 1
ATOM 1725 N N . ILE A 1 208 ? 21.846 0.415 -24.231 1.00 88.94 208 ILE A N 1
ATOM 1726 C CA . ILE A 1 208 ? 21.883 0.097 -22.794 1.00 88.94 208 ILE A CA 1
ATOM 1727 C C . ILE A 1 208 ? 22.051 1.369 -21.952 1.00 88.94 208 ILE A C 1
ATOM 1729 O O . ILE A 1 208 ? 21.338 1.549 -20.967 1.00 88.94 208 ILE A O 1
ATOM 1733 N N . MET A 1 209 ? 22.953 2.270 -22.355 1.00 87.62 209 MET A N 1
ATOM 1734 C CA . MET A 1 209 ? 23.162 3.544 -21.662 1.00 87.62 209 MET A CA 1
ATOM 1735 C C . MET A 1 209 ? 21.962 4.492 -21.791 1.00 87.62 209 MET A C 1
ATOM 1737 O O . MET A 1 209 ? 21.551 5.073 -20.791 1.00 87.62 209 MET A O 1
ATOM 1741 N N . ILE A 1 210 ? 21.381 4.635 -22.988 1.00 87.94 210 ILE A N 1
ATOM 1742 C CA . ILE A 1 210 ? 20.219 5.510 -23.236 1.00 87.94 210 ILE A CA 1
ATOM 1743 C C . ILE A 1 210 ? 19.017 5.069 -22.396 1.00 87.94 210 ILE A C 1
ATOM 1745 O O . ILE A 1 210 ? 18.397 5.881 -21.704 1.00 87.94 210 ILE A O 1
ATOM 1749 N N . PHE A 1 211 ? 18.718 3.772 -22.412 1.00 86.94 211 PHE A N 1
ATOM 1750 C CA . PHE A 1 211 ? 17.580 3.203 -21.696 1.00 86.94 211 PHE A CA 1
ATOM 1751 C C . PHE A 1 211 ? 17.864 2.949 -20.212 1.00 86.94 211 PHE A C 1
ATOM 1753 O O . PHE A 1 211 ? 16.954 2.586 -19.477 1.00 86.94 211 PHE A O 1
ATOM 1760 N N . ASN A 1 212 ? 19.096 3.182 -19.741 1.00 87.50 212 ASN A N 1
ATOM 1761 C CA . ASN A 1 212 ? 19.540 2.812 -18.394 1.00 87.50 212 ASN A CA 1
ATOM 1762 C C . ASN A 1 212 ? 19.218 1.337 -18.063 1.00 87.50 212 ASN A C 1
ATOM 1764 O O . ASN A 1 212 ? 18.812 0.993 -16.952 1.00 87.50 212 ASN A O 1
ATOM 1768 N N . PHE A 1 213 ? 19.369 0.469 -19.063 1.00 89.06 213 PHE A N 1
ATOM 1769 C CA . PHE A 1 213 ? 19.064 -0.949 -18.958 1.00 89.06 213 PHE A CA 1
ATOM 1770 C C . PHE A 1 213 ? 20.233 -1.688 -18.295 1.00 89.06 213 PHE A C 1
ATOM 1772 O O . PHE A 1 213 ? 21.399 -1.396 -18.546 1.00 89.06 213 PHE A O 1
ATOM 1779 N N . SER A 1 214 ? 19.938 -2.667 -17.443 1.00 87.06 214 SER A N 1
ATOM 1780 C CA . SER A 1 214 ? 20.954 -3.527 -16.827 1.00 87.06 214 SER A CA 1
ATOM 1781 C C . SER A 1 214 ? 20.824 -4.946 -17.383 1.00 87.06 214 SER A C 1
ATOM 1783 O O . SER A 1 214 ? 19.880 -5.645 -17.012 1.00 87.06 214 SER A O 1
ATOM 1785 N N . PRO A 1 215 ? 21.729 -5.388 -18.278 1.00 83.06 215 PRO A N 1
ATOM 1786 C CA . PRO A 1 215 ? 21.609 -6.696 -18.905 1.00 83.06 215 PRO A CA 1
ATOM 1787 C C . PRO A 1 215 ? 21.791 -7.829 -17.877 1.00 83.06 215 PRO A C 1
ATOM 1789 O O . PRO A 1 215 ? 22.633 -7.704 -16.983 1.00 83.06 215 PRO A O 1
ATOM 1792 N N . PRO A 1 216 ? 21.068 -8.961 -18.005 1.00 77.38 216 PRO A N 1
ATOM 1793 C CA . PRO A 1 216 ? 21.127 -10.063 -17.033 1.00 77.38 216 PRO A CA 1
ATOM 1794 C C . PRO A 1 216 ? 22.506 -10.717 -16.931 1.00 77.38 216 PRO A C 1
ATOM 1796 O O . PRO A 1 216 ? 22.892 -11.230 -15.883 1.00 77.38 216 PRO A O 1
ATOM 1799 N N . LYS A 1 217 ? 23.258 -10.699 -18.034 1.00 76.50 217 LYS A N 1
ATOM 1800 C CA . LYS A 1 217 ? 24.653 -11.126 -18.096 1.00 76.50 217 LYS A CA 1
ATOM 1801 C C . LYS A 1 217 ? 25.506 -9.932 -18.491 1.00 76.50 217 LYS A C 1
ATOM 1803 O O . LYS A 1 217 ? 25.133 -9.140 -19.355 1.00 76.50 217 LYS A O 1
ATOM 1808 N N . ARG A 1 218 ? 26.688 -9.820 -17.883 1.00 71.62 218 ARG A N 1
ATOM 1809 C CA . ARG A 1 218 ? 27.645 -8.770 -18.234 1.00 71.62 218 ARG A CA 1
ATOM 1810 C C . ARG A 1 218 ? 28.094 -8.960 -19.683 1.00 71.62 218 ARG A C 1
ATOM 1812 O O . ARG A 1 218 ? 28.780 -9.931 -19.994 1.00 71.62 218 ARG A O 1
ATOM 1819 N N . LEU A 1 219 ? 27.765 -7.997 -20.541 1.00 73.56 219 LEU A N 1
ATOM 1820 C CA . LEU A 1 219 ? 28.382 -7.906 -21.859 1.00 73.56 219 LEU A CA 1
ATOM 1821 C C . LEU A 1 219 ? 29.875 -7.565 -21.697 1.00 73.56 219 LEU A C 1
ATOM 1823 O O . LEU A 1 219 ? 30.207 -6.631 -20.954 1.00 73.56 219 LEU A O 1
ATOM 1827 N N . PRO A 1 220 ? 30.783 -8.277 -22.383 1.00 67.44 220 PRO A N 1
ATOM 1828 C CA . PRO A 1 220 ? 32.217 -8.022 -22.282 1.00 67.44 220 PRO A CA 1
ATOM 1829 C C . PRO A 1 220 ? 32.585 -6.620 -22.782 1.00 67.44 220 PRO A C 1
ATOM 1831 O O . PRO A 1 220 ? 31.844 -5.967 -23.518 1.00 67.44 220 PRO A O 1
ATOM 1834 N N . SER A 1 221 ? 33.733 -6.083 -22.385 1.00 68.06 221 SER A N 1
ATOM 1835 C CA . SER A 1 221 ? 34.225 -4.830 -22.976 1.00 68.06 221 SER A CA 1
ATOM 1836 C C . SER A 1 221 ? 34.703 -5.050 -24.423 1.00 68.06 221 SER A C 1
ATOM 1838 O O . SER A 1 221 ? 35.135 -6.140 -24.777 1.00 68.06 221 SER A O 1
ATOM 1840 N N . LEU A 1 222 ? 34.657 -4.021 -25.286 1.00 64.06 222 LEU A N 1
ATOM 1841 C CA . LEU A 1 222 ? 35.238 -4.138 -26.641 1.00 64.06 222 LEU A CA 1
ATOM 1842 C C . LEU A 1 222 ? 36.735 -4.486 -26.556 1.00 64.06 222 LEU A C 1
ATOM 1844 O O . LEU A 1 222 ? 37.268 -5.229 -27.368 1.00 64.06 222 LEU A O 1
ATOM 1848 N N . ARG A 1 223 ? 37.394 -4.004 -25.499 1.00 63.03 223 ARG A N 1
ATOM 1849 C CA . ARG A 1 223 ? 38.772 -4.343 -25.155 1.00 63.03 223 ARG A CA 1
ATOM 1850 C C . ARG A 1 223 ? 38.944 -5.834 -24.836 1.00 63.03 223 ARG A C 1
ATOM 1852 O O . ARG A 1 223 ? 39.898 -6.429 -25.314 1.00 63.03 223 ARG A O 1
ATOM 1859 N N . GLU A 1 224 ? 38.032 -6.435 -24.074 1.00 63.22 224 GLU A N 1
ATOM 1860 C CA . GLU A 1 224 ? 38.020 -7.883 -23.790 1.00 63.22 224 GLU A CA 1
ATOM 1861 C C . GLU A 1 224 ? 37.754 -8.730 -25.043 1.00 63.22 224 GLU A C 1
ATOM 1863 O O . GLU A 1 224 ? 38.245 -9.850 -25.125 1.00 63.22 224 GLU A O 1
ATOM 1868 N N . LEU A 1 225 ? 37.019 -8.194 -26.024 1.00 61.84 225 LEU A N 1
ATOM 1869 C CA . LEU A 1 225 ? 36.778 -8.852 -27.313 1.00 61.84 225 LEU A CA 1
ATOM 1870 C C . LEU A 1 225 ? 38.006 -8.807 -28.237 1.00 61.84 225 LEU A C 1
ATOM 1872 O O . LEU A 1 225 ? 38.287 -9.782 -28.929 1.00 61.84 225 LEU A O 1
ATOM 1876 N N . CYS A 1 226 ? 38.743 -7.690 -28.250 1.00 56.91 226 CYS A N 1
ATOM 1877 C CA . CYS A 1 226 ? 39.910 -7.503 -29.122 1.00 56.91 226 CYS A CA 1
ATOM 1878 C C . CYS A 1 226 ? 41.202 -8.116 -28.559 1.00 56.91 226 CYS A C 1
ATOM 1880 O O . CYS A 1 226 ? 42.090 -8.496 -29.319 1.00 56.91 226 CYS A O 1
ATOM 1882 N N . ILE A 1 227 ? 41.338 -8.196 -27.234 1.00 54.25 227 ILE A N 1
ATOM 1883 C CA . ILE A 1 227 ? 42.483 -8.827 -26.572 1.00 54.25 227 ILE A CA 1
ATOM 1884 C C . ILE A 1 227 ? 42.123 -10.303 -26.395 1.00 54.25 227 ILE A C 1
ATOM 1886 O O . ILE A 1 227 ? 41.503 -10.668 -25.402 1.00 54.25 227 ILE A O 1
ATOM 1890 N N . GLY A 1 228 ? 42.464 -11.139 -27.380 1.00 49.16 228 GLY A N 1
ATOM 1891 C CA . GLY A 1 228 ? 42.097 -12.561 -27.501 1.00 49.16 228 GLY A CA 1
ATOM 1892 C C . GLY A 1 228 ? 42.613 -13.521 -26.414 1.00 49.16 228 GLY A C 1
ATOM 1893 O O . GLY A 1 228 ? 43.046 -14.622 -26.729 1.00 49.16 228 GLY A O 1
ATOM 1894 N N . ASN A 1 229 ? 42.556 -13.136 -25.139 1.00 44.88 229 ASN A N 1
ATOM 1895 C CA . ASN A 1 229 ? 42.976 -13.935 -23.985 1.00 44.88 229 ASN A CA 1
ATOM 1896 C C . ASN A 1 229 ? 41.792 -14.578 -23.232 1.00 44.88 229 ASN A C 1
ATOM 1898 O O . ASN A 1 229 ? 41.997 -15.291 -22.249 1.00 44.88 229 ASN A O 1
ATOM 1902 N N . GLY A 1 230 ? 40.547 -14.320 -23.648 1.00 50.81 230 GLY A N 1
ATOM 1903 C CA . GLY A 1 230 ? 39.346 -14.859 -23.009 1.00 50.81 230 GLY A CA 1
ATOM 1904 C C . GLY A 1 230 ? 38.946 -16.228 -23.565 1.00 50.81 230 GLY A C 1
ATOM 1905 O O . GLY A 1 230 ? 38.757 -16.377 -24.765 1.00 50.81 230 GLY A O 1
ATOM 1906 N N . LYS A 1 231 ? 38.724 -17.215 -22.687 1.00 52.78 231 LYS A N 1
ATOM 1907 C CA . LYS A 1 231 ? 38.172 -18.554 -22.998 1.00 52.78 231 LYS A CA 1
ATOM 1908 C C . LYS A 1 231 ? 36.714 -18.543 -23.521 1.00 52.78 231 LYS A C 1
ATOM 1910 O O . LYS A 1 231 ? 36.020 -19.546 -23.382 1.00 52.78 231 LYS A O 1
ATOM 1915 N N . MET A 1 232 ? 36.200 -17.429 -24.044 1.00 54.84 232 MET A N 1
ATOM 1916 C CA . MET A 1 232 ? 34.827 -17.362 -24.556 1.00 54.84 232 MET A CA 1
ATOM 1917 C C . MET A 1 232 ? 34.808 -17.692 -26.045 1.00 54.84 232 MET A C 1
ATOM 1919 O O . MET A 1 232 ? 35.449 -17.022 -26.853 1.00 54.84 232 MET A O 1
ATOM 1923 N N . THR A 1 233 ? 34.069 -18.739 -26.405 1.00 59.41 233 THR A N 1
ATOM 1924 C CA . THR A 1 233 ? 33.835 -19.113 -27.802 1.00 59.41 233 THR A CA 1
ATOM 1925 C C . THR A 1 233 ? 33.002 -18.033 -28.491 1.00 59.41 233 THR A C 1
ATOM 1927 O O . THR A 1 233 ? 32.155 -17.401 -27.853 1.00 59.41 233 THR A O 1
ATOM 1930 N N . LYS A 1 234 ? 33.211 -17.812 -29.795 1.00 61.47 234 LYS A N 1
ATOM 1931 C CA . LYS A 1 234 ? 32.427 -16.842 -30.585 1.00 61.47 234 LYS A CA 1
ATOM 1932 C C . LYS A 1 234 ? 30.915 -17.064 -30.430 1.00 61.47 234 LYS A C 1
ATOM 1934 O O . LYS A 1 234 ? 30.177 -16.102 -30.242 1.00 61.47 234 LYS A O 1
ATOM 1939 N N . ASP A 1 235 ? 30.492 -18.324 -30.369 1.00 62.31 235 ASP A N 1
ATOM 1940 C CA . ASP A 1 235 ? 29.093 -18.720 -30.174 1.00 62.31 235 ASP A CA 1
ATOM 1941 C C . ASP A 1 235 ? 28.523 -18.212 -28.844 1.00 62.31 235 ASP A C 1
ATOM 1943 O O . ASP A 1 235 ? 27.404 -17.710 -28.786 1.00 62.31 235 ASP A O 1
ATOM 1947 N N . SER A 1 236 ? 29.315 -18.254 -27.766 1.00 67.50 236 SER A N 1
ATOM 1948 C CA . SER A 1 236 ? 28.883 -17.762 -26.452 1.00 67.50 236 SER A CA 1
ATOM 1949 C C . SER A 1 236 ? 28.684 -16.242 -26.421 1.00 67.50 236 SER A C 1
ATOM 1951 O O . SER A 1 236 ? 27.806 -15.741 -25.718 1.00 67.50 236 SER A O 1
ATOM 1953 N N . LEU A 1 237 ? 29.469 -15.499 -27.206 1.00 71.44 237 LEU A N 1
ATOM 1954 C CA . LEU A 1 237 ? 29.346 -14.048 -27.333 1.00 71.44 237 LEU A CA 1
ATOM 1955 C C . LEU A 1 237 ? 28.114 -13.661 -28.145 1.00 71.44 237 LEU A C 1
ATOM 1957 O O . LEU A 1 237 ? 27.406 -12.729 -27.765 1.00 71.44 237 LEU A O 1
ATOM 1961 N N . TRP A 1 238 ? 27.845 -14.399 -29.223 1.00 71.94 238 TRP A N 1
ATOM 1962 C CA . TRP A 1 238 ? 26.649 -14.215 -30.036 1.00 71.94 238 TRP A CA 1
ATOM 1963 C C . TRP A 1 238 ? 25.377 -14.494 -29.233 1.00 71.94 238 TRP A C 1
ATOM 1965 O O . TRP A 1 238 ? 24.488 -13.649 -29.200 1.00 71.94 238 TRP A O 1
ATOM 1975 N N . ILE A 1 239 ? 25.325 -15.611 -28.499 1.00 73.81 239 ILE A N 1
ATOM 1976 C CA . ILE A 1 239 ? 24.183 -15.957 -27.636 1.00 73.81 239 ILE A CA 1
ATOM 1977 C C . ILE A 1 239 ? 23.953 -14.875 -26.577 1.00 73.81 239 ILE A C 1
ATOM 1979 O O . ILE A 1 239 ? 22.831 -14.414 -26.400 1.00 73.81 239 ILE A O 1
ATOM 1983 N N . ASN A 1 240 ? 25.013 -14.402 -25.915 1.00 77.94 240 ASN A N 1
ATOM 1984 C CA . ASN A 1 240 ? 24.877 -13.338 -24.918 1.00 77.94 240 ASN A CA 1
ATOM 1985 C C . ASN A 1 240 ? 24.393 -12.015 -25.532 1.00 77.94 240 ASN A C 1
ATOM 1987 O O . ASN A 1 240 ? 23.656 -11.275 -24.878 1.00 77.94 240 ASN A O 1
ATOM 1991 N N . LEU A 1 241 ? 24.797 -11.700 -26.767 1.00 79.62 241 LEU A N 1
ATOM 1992 C CA . LEU A 1 241 ? 24.304 -10.529 -27.490 1.00 79.62 241 LEU A CA 1
ATOM 1993 C C . LEU A 1 241 ? 22.816 -10.682 -27.830 1.00 79.62 241 LEU A C 1
ATOM 1995 O O . LEU A 1 241 ? 22.059 -9.748 -27.586 1.00 79.62 241 LEU A O 1
ATOM 1999 N N . CYS A 1 242 ? 22.395 -11.854 -28.314 1.00 80.81 242 CYS A N 1
ATOM 2000 C CA . CYS A 1 242 ? 20.992 -12.181 -28.583 1.00 80.81 242 CYS A CA 1
ATOM 2001 C C . CYS A 1 242 ? 20.130 -12.038 -27.327 1.00 80.81 242 CYS A C 1
ATOM 2003 O O . CYS A 1 242 ? 19.195 -11.241 -27.332 1.00 80.81 242 CYS A O 1
ATOM 2005 N N . ASP A 1 243 ? 20.509 -12.714 -26.236 1.00 84.44 243 ASP A N 1
ATOM 2006 C CA . ASP A 1 243 ? 19.845 -12.612 -24.930 1.00 84.44 243 ASP A CA 1
ATOM 2007 C C . ASP A 1 243 ? 19.708 -11.140 -24.510 1.00 84.44 243 ASP A C 1
ATOM 2009 O O . ASP A 1 243 ? 18.636 -10.672 -24.128 1.00 84.44 243 ASP A O 1
ATOM 2013 N N . THR A 1 244 ? 20.802 -10.378 -24.608 1.00 87.44 244 THR A N 1
ATOM 2014 C CA . THR A 1 244 ? 20.821 -8.977 -24.177 1.00 87.44 244 THR A CA 1
ATOM 2015 C C . THR A 1 244 ? 19.895 -8.102 -25.013 1.00 87.44 244 THR A C 1
ATOM 2017 O O . THR A 1 244 ? 19.200 -7.258 -24.452 1.00 87.44 244 THR A O 1
ATOM 2020 N N . VAL A 1 245 ? 19.863 -8.296 -26.332 1.00 88.12 245 VAL A N 1
ATOM 2021 C CA . VAL A 1 245 ? 18.962 -7.553 -27.217 1.00 88.12 245 VAL A CA 1
ATOM 2022 C C . VAL A 1 245 ? 17.505 -7.896 -26.921 1.00 88.12 245 VAL A C 1
ATOM 2024 O O . VAL A 1 245 ? 16.695 -6.986 -26.819 1.00 88.12 245 VAL A O 1
ATOM 2027 N N . ILE A 1 246 ? 17.170 -9.170 -26.709 1.00 88.81 246 ILE A N 1
ATOM 2028 C CA . ILE A 1 246 ? 15.802 -9.588 -26.362 1.00 88.81 246 ILE A CA 1
ATOM 2029 C C . ILE A 1 246 ? 15.356 -8.921 -25.062 1.00 88.81 246 ILE A C 1
ATOM 2031 O O . ILE A 1 246 ? 14.277 -8.336 -25.001 1.00 88.81 246 ILE A O 1
ATOM 2035 N N . HIS A 1 247 ? 16.201 -8.954 -24.030 1.00 89.31 247 HIS A N 1
ATOM 2036 C CA . HIS A 1 247 ? 15.874 -8.313 -22.762 1.00 89.31 247 HIS A CA 1
ATOM 2037 C C . HIS A 1 247 ? 15.806 -6.788 -22.862 1.00 89.31 247 HIS A C 1
ATOM 2039 O O . HIS A 1 247 ? 14.986 -6.186 -22.175 1.00 89.31 247 HIS A O 1
ATOM 2045 N N . LEU A 1 248 ? 16.621 -6.165 -23.716 1.00 89.88 248 LEU A N 1
ATOM 2046 C CA . LEU A 1 248 ? 16.530 -4.736 -24.004 1.00 89.88 248 LEU A CA 1
ATOM 2047 C C . LEU A 1 248 ? 15.197 -4.399 -24.689 1.00 89.88 248 LEU A C 1
ATOM 2049 O O . LEU A 1 248 ? 14.499 -3.500 -24.236 1.00 89.88 248 LEU A O 1
ATOM 2053 N N . CYS A 1 249 ? 14.810 -5.142 -25.726 1.00 88.62 249 CYS A N 1
ATOM 2054 C CA . CYS A 1 249 ? 13.528 -4.975 -26.414 1.00 88.62 249 CYS A CA 1
ATOM 2055 C C . CYS A 1 249 ? 12.340 -5.158 -25.456 1.00 88.62 249 CYS A C 1
ATOM 2057 O O . CYS A 1 249 ? 11.421 -4.342 -25.440 1.00 88.62 249 CYS A O 1
ATOM 2059 N N . ALA A 1 250 ? 12.390 -6.179 -24.597 1.00 87.56 250 ALA A N 1
ATOM 2060 C CA . ALA A 1 250 ? 11.382 -6.406 -23.565 1.00 87.56 250 ALA A CA 1
ATOM 2061 C C . ALA A 1 250 ? 11.349 -5.277 -22.519 1.00 87.56 250 ALA A C 1
ATOM 2063 O O . ALA A 1 250 ? 10.276 -4.869 -22.084 1.00 87.56 250 ALA A O 1
ATOM 2064 N N . HIS A 1 251 ? 12.513 -4.742 -22.129 1.00 87.69 251 HIS A N 1
ATOM 2065 C CA . HIS A 1 251 ? 12.622 -3.609 -21.204 1.00 87.69 251 HIS A CA 1
ATOM 2066 C C . HIS A 1 251 ? 11.984 -2.333 -21.765 1.00 87.69 251 HIS A C 1
ATOM 2068 O O . HIS A 1 251 ? 11.423 -1.546 -21.011 1.00 87.69 251 HIS A O 1
ATOM 2074 N N . VAL A 1 252 ? 12.035 -2.166 -23.086 1.00 85.00 252 VAL A N 1
ATOM 2075 C CA . VAL A 1 252 ? 11.389 -1.077 -23.831 1.00 85.00 252 VAL A CA 1
ATOM 2076 C C . VAL A 1 252 ? 9.885 -1.339 -24.057 1.00 85.00 252 VAL A C 1
ATOM 2078 O O . VAL A 1 252 ? 9.176 -0.482 -24.566 1.00 85.00 252 VAL A O 1
ATOM 2081 N N . GLY A 1 253 ? 9.360 -2.499 -23.646 1.00 85.06 253 GLY A N 1
ATOM 2082 C CA . GLY A 1 253 ? 7.931 -2.820 -23.726 1.00 85.06 253 GLY A CA 1
ATOM 2083 C C . GLY A 1 253 ? 7.502 -3.526 -25.014 1.00 85.06 253 GLY A C 1
ATOM 2084 O O . GLY A 1 253 ? 6.304 -3.684 -25.251 1.00 85.06 253 GLY A O 1
ATOM 2085 N N . MET A 1 254 ? 8.446 -3.988 -25.841 1.00 85.69 254 MET A N 1
ATOM 2086 C CA . MET A 1 254 ? 8.111 -4.804 -27.009 1.00 85.69 254 MET A CA 1
ATOM 2087 C C . MET A 1 254 ? 7.545 -6.163 -26.571 1.00 85.69 254 MET A C 1
ATOM 2089 O O . MET A 1 254 ? 8.068 -6.777 -25.634 1.00 85.69 254 MET A O 1
ATOM 2093 N N . PRO A 1 255 ? 6.500 -6.673 -27.242 1.00 84.81 255 PRO A N 1
ATOM 2094 C CA . PRO A 1 255 ? 5.878 -7.922 -26.845 1.00 84.81 255 PRO A CA 1
ATOM 2095 C C . PRO A 1 255 ? 6.756 -9.113 -27.277 1.00 84.81 255 PRO A C 1
ATOM 2097 O O . PRO A 1 255 ? 7.324 -9.141 -28.370 1.00 84.81 255 PRO A O 1
ATOM 2100 N N . MET A 1 256 ? 6.912 -10.087 -26.375 1.00 82.00 256 MET A N 1
ATOM 2101 C CA . MET A 1 256 ? 7.872 -11.195 -26.520 1.00 82.00 256 MET A CA 1
ATOM 2102 C C . MET A 1 256 ? 7.568 -12.131 -27.697 1.00 82.00 256 MET A C 1
ATOM 2104 O O . MET A 1 256 ? 8.464 -12.815 -28.178 1.00 82.00 256 MET A O 1
ATOM 2108 N N . ASP A 1 257 ? 6.319 -12.169 -28.155 1.00 82.69 257 ASP A N 1
ATOM 2109 C CA . ASP A 1 257 ? 5.857 -12.948 -29.308 1.00 82.69 257 ASP A CA 1
ATOM 2110 C C . ASP A 1 257 ? 6.416 -12.437 -30.645 1.00 82.69 257 ASP A C 1
ATOM 2112 O O . ASP A 1 257 ? 6.475 -13.198 -31.609 1.00 82.69 257 ASP A O 1
ATOM 2116 N N . LYS A 1 258 ? 6.865 -11.177 -30.697 1.00 78.56 258 LYS A N 1
ATOM 2117 C CA . LYS A 1 258 ? 7.493 -10.565 -31.878 1.00 78.56 258 LYS A CA 1
ATOM 2118 C C . LYS A 1 258 ? 9.021 -10.666 -31.897 1.00 78.56 258 LYS A C 1
ATOM 2120 O O . LYS A 1 258 ? 9.633 -10.244 -32.875 1.00 78.56 258 LYS A O 1
ATOM 2125 N N . LEU A 1 259 ? 9.648 -11.177 -30.834 1.00 83.94 259 LEU A N 1
ATOM 2126 C CA . LEU A 1 259 ? 11.108 -11.210 -30.704 1.00 83.94 259 LEU A CA 1
ATOM 2127 C C . LEU A 1 259 ? 11.695 -12.538 -31.203 1.00 83.94 259 LEU A C 1
ATOM 2129 O O . LEU A 1 259 ? 11.255 -13.620 -30.821 1.00 83.94 259 LEU A O 1
ATOM 2133 N N . GLU A 1 260 ? 12.742 -12.459 -32.025 1.00 81.12 260 GLU A N 1
ATOM 2134 C CA . GLU A 1 260 ? 13.481 -13.614 -32.535 1.00 81.12 260 GLU A CA 1
ATOM 2135 C C . GLU A 1 260 ? 14.699 -13.945 -31.662 1.00 81.12 260 GLU A C 1
ATOM 2137 O O . GLU A 1 260 ? 15.560 -13.101 -31.413 1.00 81.12 260 GLU A O 1
ATOM 2142 N N . ASN A 1 261 ? 14.834 -15.209 -31.252 1.00 76.06 261 ASN A N 1
ATOM 2143 C CA . ASN A 1 261 ? 15.915 -15.632 -30.351 1.00 76.06 261 ASN A CA 1
ATOM 2144 C C . ASN A 1 261 ? 17.290 -15.762 -31.028 1.00 76.06 261 ASN A C 1
ATOM 2146 O O . ASN A 1 261 ? 18.319 -15.655 -30.368 1.00 76.06 261 ASN A O 1
ATOM 2150 N N . SER A 1 262 ? 17.318 -16.024 -32.335 1.00 69.12 262 SER A N 1
ATOM 2151 C CA . SER A 1 262 ? 18.546 -16.321 -33.088 1.00 69.12 262 SER A CA 1
ATOM 2152 C C . SER A 1 262 ? 19.150 -15.107 -33.797 1.00 69.12 262 SER A C 1
ATOM 2154 O O . SER A 1 262 ? 20.291 -15.170 -34.258 1.00 69.12 262 SER A O 1
ATOM 2156 N N . SER A 1 263 ? 18.384 -14.020 -33.902 1.00 69.25 263 SER A N 1
ATOM 2157 C CA . SER A 1 263 ? 18.618 -12.939 -34.861 1.00 69.25 263 SER A CA 1
ATOM 2158 C C . SER A 1 263 ? 18.522 -11.574 -34.162 1.00 69.25 263 SER A C 1
ATOM 2160 O O . SER A 1 263 ? 17.501 -10.891 -34.263 1.00 69.25 263 SER A O 1
ATOM 2162 N N . PRO A 1 264 ? 19.578 -11.129 -33.454 1.00 71.88 264 PRO A N 1
ATOM 2163 C CA . PRO A 1 264 ? 19.532 -9.914 -32.638 1.00 71.88 264 PRO A CA 1
ATOM 2164 C C . PRO A 1 264 ? 19.259 -8.669 -33.487 1.00 71.88 264 PRO A C 1
ATOM 2166 O O . PRO A 1 264 ? 18.578 -7.747 -33.058 1.00 71.88 264 PRO A O 1
ATOM 2169 N N . TYR A 1 265 ? 19.743 -8.650 -34.725 1.00 71.38 265 TYR A N 1
ATOM 2170 C CA . TYR A 1 265 ? 19.536 -7.555 -35.667 1.00 71.38 265 TYR A CA 1
ATOM 2171 C C . TYR A 1 265 ? 18.056 -7.321 -36.010 1.00 71.38 265 TYR A C 1
ATOM 2173 O O . TYR A 1 265 ? 17.658 -6.173 -36.171 1.00 71.38 265 TYR A O 1
ATOM 2181 N N . LYS A 1 266 ? 17.231 -8.375 -36.089 1.00 73.75 266 LYS A N 1
ATOM 2182 C CA . LYS A 1 266 ? 15.809 -8.263 -36.444 1.00 73.75 266 LYS A CA 1
ATOM 2183 C C . LYS A 1 266 ? 15.042 -7.637 -35.299 1.00 73.75 266 LYS A C 1
ATOM 2185 O O . LYS A 1 266 ? 14.248 -6.740 -35.530 1.00 73.75 266 LYS A O 1
ATOM 2190 N N . ASN A 1 267 ? 15.387 -8.012 -34.071 1.00 82.56 267 ASN A N 1
ATOM 2191 C CA . ASN A 1 267 ? 14.864 -7.365 -32.874 1.00 82.56 267 ASN A CA 1
ATOM 2192 C C . ASN A 1 267 ? 15.291 -5.896 -32.791 1.00 82.56 267 ASN A C 1
ATOM 2194 O O . ASN A 1 267 ? 14.490 -5.061 -32.396 1.00 82.56 267 ASN A O 1
ATOM 2198 N N . LEU A 1 268 ? 16.521 -5.549 -33.196 1.00 80.44 268 LEU A N 1
ATOM 2199 C CA . LEU A 1 268 ? 16.961 -4.149 -33.250 1.00 80.44 268 LEU A CA 1
ATOM 2200 C C . LEU A 1 268 ? 16.202 -3.342 -34.310 1.00 80.44 268 LEU A C 1
ATOM 2202 O O . LEU A 1 268 ? 15.834 -2.203 -34.043 1.00 80.44 268 LEU A O 1
ATOM 2206 N N . ILE A 1 269 ? 15.948 -3.920 -35.486 1.00 75.69 269 ILE A N 1
ATOM 2207 C CA . ILE A 1 269 ? 15.137 -3.287 -36.535 1.00 75.69 269 ILE A CA 1
ATOM 2208 C C . ILE A 1 269 ? 13.692 -3.129 -36.052 1.00 75.69 269 ILE A C 1
ATOM 2210 O O . ILE A 1 269 ? 13.142 -2.034 -36.122 1.00 75.69 269 ILE A O 1
ATOM 2214 N N . GLU A 1 270 ? 13.103 -4.174 -35.479 1.00 79.44 270 GLU A N 1
ATOM 2215 C CA . GLU A 1 270 ? 11.748 -4.116 -34.929 1.00 79.44 270 GLU A CA 1
ATOM 2216 C C . GLU A 1 270 ? 11.656 -3.134 -33.749 1.00 79.44 270 GLU A C 1
ATOM 2218 O O . GLU A 1 270 ? 10.652 -2.462 -33.556 1.00 79.44 270 GLU A O 1
ATOM 2223 N N . MET A 1 271 ? 12.731 -2.960 -32.979 1.00 81.38 271 MET A N 1
ATOM 2224 C CA . MET A 1 271 ? 12.800 -1.925 -31.949 1.00 81.38 271 MET A CA 1
ATOM 2225 C C . MET A 1 271 ? 12.803 -0.520 -32.559 1.00 81.38 271 MET A C 1
ATOM 2227 O O . MET A 1 271 ? 12.170 0.383 -32.016 1.00 81.38 271 MET A O 1
ATOM 2231 N N . THR A 1 272 ? 13.475 -0.313 -33.699 1.00 75.62 272 THR A N 1
ATOM 2232 C CA . THR A 1 272 ? 13.413 0.979 -34.406 1.00 75.62 272 THR A CA 1
ATOM 2233 C C . THR A 1 272 ? 12.042 1.281 -34.975 1.00 75.62 272 THR A C 1
ATOM 2235 O O . THR A 1 272 ? 11.617 2.433 -34.908 1.00 75.62 272 THR A O 1
ATOM 2238 N N . THR A 1 273 ? 11.338 0.281 -35.504 1.00 77.44 273 THR A N 1
ATOM 2239 C CA . THR A 1 273 ? 9.972 0.463 -36.003 1.00 77.44 273 THR A CA 1
ATOM 2240 C C . THR A 1 273 ? 9.017 0.710 -34.839 1.00 77.44 273 THR A C 1
ATOM 2242 O O . THR A 1 273 ? 8.277 1.690 -34.865 1.00 77.44 273 THR A O 1
ATOM 2245 N N . PHE A 1 274 ? 9.101 -0.090 -33.773 1.00 77.88 274 PHE A N 1
ATOM 2246 C CA . PHE A 1 274 ? 8.289 0.046 -32.564 1.00 77.88 274 PHE A CA 1
ATOM 2247 C C . PHE A 1 274 ? 8.422 1.434 -31.924 1.00 77.88 274 PHE A C 1
ATOM 2249 O O . PHE A 1 274 ? 7.417 2.107 -31.702 1.00 77.88 274 PHE A O 1
ATOM 2256 N N . LEU A 1 275 ? 9.652 1.909 -31.713 1.00 74.75 275 LEU A N 1
ATOM 2257 C CA . LEU A 1 275 ? 9.899 3.220 -31.109 1.00 74.75 275 LEU A CA 1
ATOM 2258 C C . LEU A 1 275 ? 9.687 4.388 -32.081 1.00 74.75 275 LEU A C 1
ATOM 2260 O O . LEU A 1 275 ? 9.327 5.482 -31.662 1.00 74.75 275 LEU A O 1
ATOM 2264 N N . GLY A 1 276 ? 9.894 4.179 -33.382 1.00 66.31 276 GLY A N 1
ATOM 2265 C CA . GLY A 1 276 ? 9.635 5.196 -34.403 1.00 66.31 276 GLY A CA 1
ATOM 2266 C C . GLY A 1 276 ? 8.150 5.392 -34.725 1.00 66.31 276 GLY A C 1
ATOM 2267 O O . GLY A 1 276 ? 7.789 6.433 -35.270 1.00 66.31 276 GLY A O 1
ATOM 2268 N N . SER A 1 277 ? 7.303 4.407 -34.412 1.00 59.78 277 SER A N 1
ATOM 2269 C CA . SER A 1 277 ? 5.877 4.404 -34.766 1.00 59.78 277 SER A CA 1
ATOM 2270 C C . SER A 1 277 ? 4.963 5.075 -33.739 1.00 59.78 277 SER A C 1
ATOM 2272 O O . SER A 1 277 ? 3.929 5.608 -34.140 1.00 59.78 277 SER A O 1
ATOM 2274 N N . ASP A 1 278 ? 5.337 5.105 -32.456 1.00 53.22 278 ASP A N 1
ATOM 2275 C CA . ASP A 1 278 ? 4.522 5.735 -31.414 1.00 53.22 278 ASP A CA 1
ATOM 2276 C C . ASP A 1 278 ? 5.387 6.327 -30.280 1.00 53.22 278 ASP A C 1
ATOM 2278 O O . ASP A 1 278 ? 6.065 5.580 -29.566 1.00 53.22 278 ASP A O 1
ATOM 2282 N N . PRO A 1 279 ? 5.374 7.659 -30.072 1.00 51.72 279 PRO A N 1
ATOM 2283 C CA . PRO A 1 279 ? 6.036 8.284 -28.930 1.00 51.72 279 PRO A CA 1
ATOM 2284 C C . PRO A 1 279 ? 5.393 7.930 -27.576 1.00 51.72 279 PRO A C 1
ATOM 2286 O O . PRO A 1 279 ? 6.009 8.210 -26.553 1.00 51.72 279 PRO A O 1
ATOM 2289 N N . ALA A 1 280 ? 4.199 7.319 -27.549 1.00 50.34 280 ALA A N 1
ATOM 2290 C CA . ALA A 1 280 ? 3.527 6.852 -26.332 1.00 50.34 280 ALA A CA 1
ATOM 2291 C C . ALA A 1 280 ? 4.039 5.495 -25.805 1.00 50.34 280 ALA A C 1
ATOM 2293 O O . ALA A 1 280 ? 3.634 5.072 -24.725 1.00 50.34 280 ALA A O 1
ATOM 2294 N N . ASN A 1 281 ? 4.939 4.817 -26.529 1.00 51.41 281 ASN A N 1
ATOM 2295 C CA . ASN A 1 281 ? 5.600 3.584 -26.076 1.00 51.41 281 ASN A CA 1
ATOM 2296 C C . ASN A 1 281 ? 6.744 3.839 -25.066 1.00 51.41 281 ASN A C 1
ATOM 2298 O O . ASN A 1 281 ? 7.582 2.962 -24.853 1.00 51.41 281 ASN A O 1
ATOM 2302 N N . PHE A 1 282 ? 6.795 5.036 -24.473 1.00 52.12 282 PHE A N 1
ATOM 2303 C CA . PHE A 1 282 ? 7.800 5.489 -23.512 1.00 52.12 282 PHE A CA 1
ATOM 2304 C C . PHE A 1 282 ? 7.178 5.918 -22.183 1.00 52.12 282 PHE A C 1
ATOM 2306 O O . PHE A 1 282 ? 6.140 6.616 -22.210 1.00 52.12 282 PHE A O 1
#